Protein AF-A0A950W695-F1 (afdb_monomer_lite)

Sequence (345 aa):
MCGEGGLSTADAIPPERKGLLRRYLDRRNRYILERRLPTFTERPIDWSTNLIHTLIYRLAFAHVGKLAVIATYFILTQTLTGQQTTIGRWHVALPDVKGTWDHLVSRGTSHGGFLHLLSQHAWNPLRHLIRGVYEGIFGILLFRQIGYNALKARARRADAPSALDRFITRWMPFVANEHQGHPITPLQYIALPFVITVAAMPGVALGYAIVHVLHHYAHATWLAAMLGAHPSLAAKFYADNYDAVLVGIFAGLTRFVSYVTNPVLDSNTVYFARRRVAKGKKGAWWHPPAYRLFLDDMARYADAQERAQAALAARSSVATAFLIGSWILIFGLAAYGYYVIRYIA

Structure (mmCIF, N/CA/C/O backbone):
data_AF-A0A950W695-F1
#
_entry.id   AF-A0A950W695-F1
#
loop_
_atom_site.group_PDB
_atom_site.id
_atom_site.type_symbol
_atom_site.label_atom_id
_atom_site.label_alt_id
_atom_site.label_comp_id
_atom_site.label_asym_id
_atom_site.label_entity_id
_atom_site.label_seq_id
_atom_site.pdbx_PDB_ins_code
_atom_site.Cartn_x
_atom_site.Cartn_y
_atom_site.Cartn_z
_atom_site.occupancy
_atom_site.B_iso_or_equiv
_atom_site.auth_seq_id
_atom_site.auth_comp_id
_atom_site.auth_asym_id
_atom_site.auth_atom_id
_atom_site.pdbx_PDB_model_num
ATOM 1 N N . MET A 1 1 ? 39.872 4.942 33.582 1.00 32.69 1 MET A N 1
ATOM 2 C CA . MET A 1 1 ? 39.037 5.960 34.252 1.00 32.69 1 MET A CA 1
ATOM 3 C C . MET A 1 1 ? 37.642 5.884 33.650 1.00 32.69 1 MET A C 1
ATOM 5 O O . MET A 1 1 ? 37.551 6.055 32.446 1.00 32.69 1 MET A O 1
ATOM 9 N N . CYS A 1 2 ? 36.650 5.544 34.489 1.00 32.12 2 CYS A N 1
ATOM 10 C CA . CYS A 1 2 ? 35.182 5.613 34.318 1.00 32.12 2 CYS A CA 1
ATOM 11 C C . CYS A 1 2 ? 34.604 5.090 32.982 1.00 32.12 2 CYS A C 1
ATOM 13 O O . CYS A 1 2 ? 34.806 5.698 31.946 1.00 32.12 2 CYS A O 1
ATOM 15 N N . GLY A 1 3 ? 33.836 4.009 32.884 1.00 26.42 3 GLY A N 1
ATOM 16 C CA . GLY A 1 3 ? 32.960 3.356 33.851 1.00 26.42 3 GLY A CA 1
ATOM 17 C C . GLY A 1 3 ? 31.646 3.021 33.131 1.00 26.42 3 GLY A C 1
ATOM 18 O O . GLY A 1 3 ? 31.072 3.903 32.508 1.00 26.42 3 GLY A O 1
ATOM 19 N N . GLU A 1 4 ? 31.232 1.754 33.235 1.00 31.70 4 GLU A N 1
ATOM 20 C CA . GLU A 1 4 ? 29.837 1.274 33.258 1.00 31.70 4 GLU A CA 1
ATOM 21 C C . GLU A 1 4 ? 28.980 1.512 31.997 1.00 31.70 4 GLU A C 1
ATOM 23 O O . GLU A 1 4 ? 28.691 2.615 31.563 1.00 31.70 4 GLU A O 1
ATOM 28 N N . GLY A 1 5 ? 28.526 0.469 31.313 1.00 32.50 5 GLY A N 1
ATOM 29 C CA . GLY A 1 5 ? 27.574 -0.478 31.876 1.00 32.50 5 GLY A CA 1
ATOM 30 C C . GLY A 1 5 ? 26.324 -0.390 31.012 1.00 32.50 5 GLY A C 1
ATOM 31 O O . GLY A 1 5 ? 25.438 0.425 31.255 1.00 32.50 5 GLY A O 1
ATOM 32 N N . GLY A 1 6 ? 26.284 -1.202 29.955 1.00 32.59 6 GLY A N 1
ATOM 33 C CA . GLY A 1 6 ? 25.100 -1.408 29.127 1.00 32.59 6 GLY A CA 1
ATOM 34 C C . GLY A 1 6 ? 24.011 -2.100 29.939 1.00 32.59 6 GLY A C 1
ATOM 35 O O . GLY A 1 6 ? 23.748 -3.284 29.752 1.00 32.59 6 GLY A O 1
ATOM 36 N N . LEU A 1 7 ? 23.404 -1.366 30.870 1.00 34.72 7 LEU A N 1
ATOM 37 C CA . LEU A 1 7 ? 22.198 -1.768 31.565 1.00 34.72 7 LEU A CA 1
ATOM 38 C C . LEU A 1 7 ? 21.095 -1.880 30.520 1.00 34.72 7 LEU A C 1
ATOM 40 O O . LEU A 1 7 ? 20.639 -0.894 29.934 1.00 34.72 7 LEU A O 1
ATOM 44 N N . SER A 1 8 ? 20.693 -3.128 30.289 1.00 39.47 8 SER A N 1
ATOM 45 C CA . SER A 1 8 ? 19.377 -3.501 29.795 1.00 39.47 8 SER A CA 1
ATOM 46 C C . SER A 1 8 ? 18.350 -2.477 30.278 1.00 39.47 8 SER A C 1
ATOM 48 O O . SER A 1 8 ? 18.123 -2.305 31.475 1.00 39.47 8 SER A O 1
ATOM 50 N N . THR A 1 9 ? 17.711 -1.779 29.345 1.00 48.69 9 THR A N 1
ATOM 51 C CA . THR A 1 9 ? 16.680 -0.767 29.631 1.00 48.69 9 THR A CA 1
ATOM 52 C C . THR A 1 9 ? 15.469 -1.327 30.400 1.00 48.69 9 THR A C 1
ATOM 54 O O . THR A 1 9 ? 14.593 -0.564 30.803 1.00 48.69 9 THR A O 1
ATOM 57 N N . ALA A 1 10 ? 15.425 -2.640 30.655 1.00 46.44 10 ALA A N 1
ATOM 58 C CA . ALA A 1 10 ? 14.457 -3.294 31.529 1.00 46.44 10 ALA A CA 1
ATOM 59 C C . ALA A 1 10 ? 14.777 -3.169 33.037 1.00 46.44 10 ALA A C 1
ATOM 61 O O . ALA A 1 10 ? 13.855 -3.245 33.856 1.00 46.44 10 ALA A O 1
ATOM 62 N N . ASP A 1 11 ? 16.038 -2.935 33.421 1.00 46.62 11 ASP A N 1
ATOM 63 C CA . ASP A 1 11 ? 16.454 -2.876 34.832 1.00 46.62 11 ASP A CA 1
ATOM 64 C C . ASP A 1 11 ? 16.372 -1.474 35.445 1.00 46.62 11 ASP A C 1
ATOM 66 O O . ASP A 1 11 ? 16.248 -1.345 36.659 1.00 46.62 11 ASP A O 1
ATOM 70 N N . ALA A 1 12 ? 16.288 -0.432 34.615 1.00 56.22 12 ALA A N 1
ATOM 71 C CA . ALA A 1 12 ? 16.115 0.959 35.046 1.00 56.22 12 ALA A CA 1
ATOM 72 C C . ALA A 1 12 ? 14.657 1.343 35.388 1.00 56.22 12 ALA A C 1
ATOM 74 O O . ALA A 1 12 ? 14.354 2.514 35.616 1.00 56.22 12 ALA A O 1
ATOM 75 N N . ILE A 1 13 ? 13.724 0.385 35.386 1.00 57.19 13 ILE A N 1
ATOM 76 C CA . ILE A 1 13 ? 12.314 0.645 35.692 1.00 57.19 13 ILE A CA 1
ATOM 77 C C . ILE A 1 13 ? 12.105 0.476 37.205 1.00 57.19 13 ILE A C 1
ATOM 79 O O . ILE A 1 13 ? 12.271 -0.644 37.697 1.00 57.19 13 ILE A O 1
ATOM 83 N N . PRO A 1 14 ? 11.692 1.529 37.942 1.00 71.12 14 PRO A N 1
ATOM 84 C CA . PRO A 1 14 ? 11.364 1.427 39.361 1.00 71.12 14 PRO A CA 1
ATOM 85 C C . PRO A 1 14 ? 10.408 0.250 39.626 1.00 71.12 14 PRO A C 1
ATOM 87 O O . PRO A 1 14 ? 9.498 0.018 38.821 1.00 71.12 14 PRO A O 1
ATOM 90 N N . PRO A 1 15 ? 10.570 -0.510 40.721 1.00 68.31 15 PRO A N 1
ATOM 91 C CA . PRO A 1 15 ? 9.786 -1.724 40.988 1.00 68.31 15 PRO A CA 1
ATOM 92 C C . PRO A 1 15 ? 8.264 -1.476 40.983 1.00 68.31 15 PRO A C 1
ATOM 94 O O . PRO A 1 15 ? 7.493 -2.277 40.452 1.00 68.31 15 PRO A O 1
ATOM 97 N N . GLU A 1 16 ? 7.837 -0.304 41.446 1.00 68.56 16 GLU A N 1
ATOM 98 C CA . GLU A 1 16 ? 6.465 0.218 41.363 1.00 68.56 16 GLU A CA 1
ATOM 99 C C . GLU A 1 16 ? 5.931 0.357 39.920 1.00 68.56 16 GLU A C 1
ATOM 101 O O . GLU A 1 16 ? 4.767 0.054 39.637 1.00 68.56 16 GLU A O 1
ATOM 106 N N . ARG A 1 17 ? 6.791 0.720 38.959 1.00 67.38 17 ARG A N 1
ATOM 107 C CA . ARG A 1 17 ? 6.450 0.804 37.531 1.00 67.38 17 ARG A CA 1
ATOM 108 C C . ARG A 1 17 ? 6.502 -0.551 36.831 1.00 67.38 17 ARG A C 1
ATOM 110 O O . ARG A 1 17 ? 5.750 -0.743 35.876 1.00 67.38 17 ARG A O 1
ATOM 117 N N . LYS A 1 18 ? 7.295 -1.518 37.311 1.00 71.12 18 LYS A N 1
ATOM 118 C CA . LYS A 1 18 ? 7.305 -2.896 36.773 1.00 71.12 18 LYS A CA 1
ATOM 119 C C . LYS A 1 18 ? 5.936 -3.568 36.942 1.00 71.12 18 LYS A C 1
ATOM 121 O O . LYS A 1 18 ? 5.434 -4.192 36.006 1.00 71.12 18 LYS A O 1
ATOM 126 N N . GLY A 1 19 ? 5.279 -3.373 38.089 1.00 73.69 19 GLY A N 1
ATOM 127 C CA . GLY A 1 19 ? 3.926 -3.890 38.343 1.00 73.69 19 GLY A CA 1
ATOM 128 C C . GLY A 1 19 ? 2.840 -3.251 37.465 1.00 73.69 19 GLY A C 1
ATOM 129 O O . GLY A 1 19 ? 1.900 -3.929 37.039 1.00 73.69 19 GLY A O 1
ATOM 130 N N . LEU A 1 20 ? 2.967 -1.957 37.158 1.00 73.75 20 LEU A N 1
ATOM 131 C CA . LEU A 1 20 ? 2.081 -1.256 36.222 1.00 73.75 20 LEU A CA 1
ATOM 132 C C . LEU A 1 20 ? 2.321 -1.701 34.777 1.00 73.75 20 LEU A C 1
ATOM 134 O O . LEU A 1 20 ? 1.359 -1.995 34.069 1.00 73.75 20 LEU A O 1
ATOM 138 N N . LEU A 1 21 ? 3.585 -1.826 34.367 1.00 72.69 21 LEU A N 1
ATOM 139 C CA . LEU A 1 21 ? 3.974 -2.304 33.042 1.00 72.69 21 LEU A CA 1
ATOM 140 C C . LEU A 1 21 ? 3.472 -3.729 32.790 1.00 72.69 21 LEU A C 1
ATOM 142 O O . LEU A 1 21 ? 2.916 -3.999 31.731 1.00 72.69 21 LEU A O 1
ATOM 146 N N . ARG A 1 22 ? 3.580 -4.631 33.772 1.00 75.06 22 ARG A N 1
ATOM 147 C CA . ARG A 1 22 ? 3.068 -6.004 33.656 1.00 75.06 22 ARG A CA 1
ATOM 148 C C . ARG A 1 22 ? 1.546 -6.037 33.508 1.00 75.06 22 ARG A C 1
ATOM 150 O O . ARG A 1 22 ? 1.040 -6.636 32.566 1.00 75.06 22 ARG A O 1
ATOM 157 N N . ARG A 1 23 ? 0.811 -5.306 34.358 1.00 76.75 23 ARG A N 1
ATOM 158 C CA . ARG A 1 23 ? -0.659 -5.175 34.250 1.00 76.75 23 ARG A CA 1
ATOM 159 C C . ARG A 1 23 ? -1.102 -4.542 32.933 1.00 76.75 23 ARG A C 1
ATOM 161 O O . ARG A 1 23 ? -2.190 -4.829 32.433 1.00 76.75 23 ARG A O 1
ATOM 168 N N . TYR A 1 24 ? -0.289 -3.644 32.399 1.00 73.06 24 TYR A N 1
ATOM 169 C CA . TYR A 1 24 ? -0.510 -3.019 31.110 1.00 73.06 24 TYR A CA 1
ATOM 170 C C . TYR A 1 24 ? -0.293 -4.004 29.953 1.00 73.06 24 TYR A C 1
ATOM 172 O O . TYR A 1 24 ? -1.195 -4.183 29.135 1.00 73.06 24 TYR A O 1
ATOM 180 N N . LEU A 1 25 ? 0.841 -4.709 29.931 1.00 72.12 25 LEU A N 1
ATOM 181 C CA . LEU A 1 25 ? 1.152 -5.736 28.934 1.00 72.12 25 LEU A CA 1
ATOM 182 C C . LEU A 1 25 ? 0.132 -6.880 28.959 1.00 72.12 25 LEU A C 1
ATOM 184 O O . LEU A 1 25 ? -0.308 -7.315 27.900 1.00 72.12 25 LEU A O 1
ATOM 188 N N . ASP A 1 26 ? -0.329 -7.302 30.137 1.00 73.62 26 ASP A N 1
ATOM 189 C CA . ASP A 1 26 ? -1.372 -8.325 30.272 1.00 73.62 26 ASP A CA 1
ATOM 190 C C . ASP A 1 26 ? -2.729 -7.853 29.743 1.00 73.62 26 ASP A C 1
ATOM 192 O O . ASP A 1 26 ? -3.470 -8.639 29.151 1.00 73.62 26 ASP A O 1
ATOM 196 N N . ARG A 1 27 ? -3.086 -6.576 29.938 1.00 67.81 27 ARG A N 1
ATOM 197 C CA . ARG A 1 27 ? -4.299 -5.994 29.338 1.00 67.81 27 ARG A CA 1
ATOM 198 C C . ARG A 1 27 ? -4.173 -5.883 27.823 1.00 67.81 27 ARG A C 1
ATOM 200 O O . ARG A 1 27 ? -5.114 -6.226 27.115 1.00 67.81 27 ARG A O 1
ATOM 207 N N . ARG A 1 28 ? -3.010 -5.465 27.321 1.00 65.94 28 ARG A N 1
ATOM 208 C CA . ARG A 1 28 ? -2.715 -5.381 25.886 1.00 65.94 28 ARG A CA 1
ATOM 209 C C . ARG A 1 28 ? -2.776 -6.755 25.225 1.00 65.94 28 ARG A C 1
ATOM 211 O O . ARG A 1 28 ? -3.433 -6.917 24.202 1.00 65.94 28 ARG A O 1
ATOM 218 N N . ASN A 1 29 ? -2.110 -7.746 25.809 1.00 68.69 29 ASN A N 1
ATOM 219 C CA . ASN A 1 29 ? -2.061 -9.103 25.281 1.00 68.69 29 ASN A CA 1
ATOM 220 C C . ASN A 1 29 ? -3.446 -9.747 25.308 1.00 68.69 29 ASN A C 1
ATOM 222 O O . ASN A 1 29 ? -3.837 -10.315 24.294 1.00 68.69 29 ASN A O 1
ATOM 226 N N . ARG A 1 30 ? -4.226 -9.573 26.385 1.00 68.12 30 ARG A N 1
ATOM 227 C CA . ARG A 1 30 ? -5.635 -9.999 26.413 1.00 68.12 30 ARG A CA 1
ATOM 228 C C . ARG A 1 30 ? -6.468 -9.312 25.341 1.00 68.12 30 ARG A C 1
ATOM 230 O O . ARG A 1 30 ? -7.107 -10.002 24.565 1.00 68.12 30 ARG A O 1
ATOM 237 N N . TYR A 1 31 ? -6.371 -7.992 25.200 1.00 65.50 31 TYR A N 1
ATOM 238 C CA . TYR A 1 31 ? -7.084 -7.254 24.154 1.00 65.50 31 TYR A CA 1
ATOM 239 C C . TYR A 1 31 ? -6.765 -7.771 22.741 1.00 65.50 31 TYR A C 1
ATOM 241 O O . TYR A 1 31 ? -7.669 -7.939 21.928 1.00 65.50 31 TYR A O 1
ATOM 249 N N . ILE A 1 32 ? -5.489 -8.040 22.435 1.00 66.50 32 ILE A N 1
ATOM 250 C CA . ILE A 1 32 ? -5.080 -8.587 21.131 1.00 66.50 32 ILE A CA 1
ATOM 251 C C . ILE A 1 32 ? -5.568 -10.031 20.967 1.00 66.50 32 ILE A C 1
ATOM 253 O O . ILE A 1 32 ? -6.054 -10.380 19.895 1.00 66.50 32 ILE A O 1
ATOM 257 N N . LEU A 1 33 ? -5.427 -10.869 21.998 1.00 61.09 33 LEU A N 1
ATOM 258 C CA . LEU A 1 33 ? -5.820 -12.281 21.972 1.00 61.09 33 LEU A CA 1
ATOM 259 C C . LEU A 1 33 ? -7.339 -12.455 21.866 1.00 61.09 33 LEU A C 1
ATOM 261 O O . LEU A 1 33 ? -7.800 -13.302 21.115 1.00 61.09 33 LEU A O 1
ATOM 265 N N . GLU A 1 34 ? -8.123 -11.619 22.537 1.00 66.81 34 GLU A N 1
ATOM 266 C CA . GLU A 1 34 ? -9.589 -11.611 22.451 1.00 66.81 34 GLU A CA 1
ATOM 267 C C . GLU A 1 34 ? -10.097 -11.090 21.098 1.00 66.81 34 GLU A C 1
ATOM 269 O O . GLU A 1 34 ? -11.260 -11.285 20.746 1.00 66.81 34 GLU A O 1
ATOM 274 N N . ARG A 1 35 ? -9.254 -10.376 20.342 1.00 71.81 35 ARG A N 1
ATOM 275 C CA . ARG A 1 35 ? -9.637 -9.669 19.108 1.00 71.81 35 ARG A CA 1
ATOM 276 C C . ARG A 1 35 ? -8.791 -10.101 17.905 1.00 71.81 35 ARG A C 1
ATOM 278 O O . ARG A 1 35 ? -8.670 -9.352 16.932 1.00 71.81 35 ARG A O 1
ATOM 285 N N . ARG A 1 36 ? -8.204 -11.306 17.953 1.00 79.38 36 ARG A N 1
ATOM 286 C CA . ARG A 1 36 ? -7.445 -11.899 16.839 1.00 79.38 36 ARG A CA 1
ATOM 287 C C . ARG A 1 36 ? -8.309 -12.813 15.976 1.00 79.38 36 ARG A C 1
ATOM 289 O O . ARG A 1 36 ? -9.308 -13.363 16.421 1.00 79.38 36 ARG A O 1
ATOM 296 N N . LEU A 1 37 ? -7.874 -12.987 14.730 1.00 80.69 37 LEU A N 1
ATOM 297 C CA . LEU A 1 37 ? -8.369 -14.071 13.884 1.00 80.69 37 LEU A CA 1
ATOM 298 C C . LEU A 1 37 ? -7.970 -15.421 14.503 1.00 80.69 37 LEU A C 1
ATOM 300 O O . LEU A 1 37 ? -6.879 -15.492 15.080 1.00 80.69 37 LEU A O 1
ATOM 304 N N . PRO A 1 38 ? -8.807 -16.466 14.359 1.00 82.31 38 PRO A N 1
ATOM 305 C CA . PRO A 1 38 ? -8.485 -17.796 14.867 1.00 82.31 38 PRO A CA 1
ATOM 306 C C . PRO A 1 38 ? -7.154 -18.272 14.290 1.00 82.31 38 PRO A C 1
ATOM 308 O O . PRO A 1 38 ? -6.848 -17.992 13.128 1.00 82.31 38 PRO A O 1
ATOM 311 N N . THR A 1 39 ? -6.353 -18.970 15.091 1.00 86.00 39 THR A N 1
ATOM 312 C CA . THR A 1 39 ? -5.118 -19.596 14.604 1.00 86.00 39 THR A CA 1
ATOM 313 C C . THR A 1 39 ? -5.410 -20.950 13.960 1.00 86.00 39 THR A C 1
ATOM 315 O O . THR A 1 39 ? -6.447 -21.563 14.214 1.00 86.00 39 THR A O 1
ATOM 318 N N . PHE A 1 40 ? -4.469 -21.448 13.151 1.00 85.75 40 PHE A N 1
ATOM 319 C CA . PHE A 1 40 ? -4.572 -22.777 12.537 1.00 85.75 40 PHE A CA 1
ATOM 320 C C . PHE A 1 40 ? -4.809 -23.885 13.577 1.00 85.75 40 PHE A C 1
ATOM 322 O O . PHE A 1 40 ? -5.609 -24.783 13.350 1.00 85.75 40 PHE A O 1
ATOM 329 N N . THR A 1 41 ? -4.162 -23.777 14.740 1.00 90.00 41 THR A N 1
ATOM 330 C CA . THR A 1 41 ? -4.287 -24.734 15.849 1.00 90.00 41 THR A CA 1
ATOM 331 C C . THR A 1 41 ? -5.636 -24.678 16.566 1.00 90.00 41 THR A C 1
ATOM 333 O O . THR A 1 41 ? -6.056 -25.680 17.127 1.00 90.00 41 THR A O 1
ATOM 336 N N . GLU A 1 42 ? -6.307 -23.523 16.583 1.00 89.12 42 GLU A N 1
ATOM 337 C CA . GLU A 1 42 ? -7.594 -23.344 17.268 1.00 89.12 42 GLU A CA 1
ATOM 338 C C . GLU A 1 42 ? -8.765 -23.757 16.377 1.00 89.12 42 GLU A C 1
ATOM 340 O O . GLU A 1 42 ? -9.672 -24.457 16.820 1.00 89.12 42 GLU A O 1
ATOM 345 N N . ARG A 1 43 ? -8.772 -23.276 15.126 1.00 88.62 43 ARG A N 1
ATOM 346 C CA . ARG A 1 43 ? -9.835 -23.525 14.144 1.00 88.62 43 ARG A CA 1
ATOM 347 C C . ARG A 1 43 ? -9.234 -23.579 12.735 1.00 88.62 43 ARG A C 1
ATOM 349 O O . ARG A 1 43 ? -9.203 -22.553 12.048 1.00 88.62 43 ARG A O 1
ATOM 356 N N . PRO A 1 44 ? -8.760 -24.749 12.273 1.00 89.62 44 PRO A N 1
ATOM 357 C CA . PRO A 1 44 ? -8.000 -24.855 11.027 1.00 89.62 44 PRO A CA 1
ATOM 358 C C . PRO A 1 44 ? -8.820 -24.457 9.796 1.00 89.62 44 PRO A C 1
ATOM 360 O O . PRO A 1 44 ? -8.306 -23.774 8.913 1.00 89.62 44 PRO A O 1
ATOM 363 N N . ILE A 1 45 ? -10.107 -24.816 9.754 1.00 91.06 45 ILE A N 1
ATOM 364 C CA . ILE A 1 45 ? -11.005 -24.494 8.631 1.00 91.06 45 ILE A CA 1
ATOM 365 C C . ILE A 1 45 ? -11.256 -22.981 8.549 1.00 91.06 45 ILE A C 1
ATOM 367 O O . ILE A 1 45 ? -11.093 -22.381 7.483 1.00 91.06 45 ILE A O 1
ATOM 371 N N . ASP A 1 46 ? -11.587 -22.345 9.677 1.00 86.25 46 ASP A N 1
ATOM 372 C CA . ASP A 1 46 ? -11.809 -20.895 9.741 1.00 86.25 46 ASP A CA 1
ATOM 373 C C . ASP A 1 46 ? -10.529 -20.121 9.409 1.00 86.25 46 ASP A C 1
ATOM 375 O O . ASP A 1 46 ? -10.570 -19.110 8.702 1.00 86.25 46 ASP A O 1
ATOM 379 N N . TRP A 1 47 ? -9.378 -20.585 9.906 1.00 90.12 47 TRP A N 1
ATOM 380 C CA . TRP A 1 47 ? -8.081 -19.990 9.600 1.00 90.12 47 TRP A CA 1
ATOM 381 C C . TRP A 1 47 ? -7.774 -20.067 8.104 1.00 90.12 47 TRP A C 1
ATOM 383 O O . TRP A 1 47 ? -7.487 -19.034 7.497 1.00 90.12 47 TRP A O 1
ATOM 393 N N . SER A 1 48 ? -7.907 -21.249 7.494 1.00 89.19 48 SER A N 1
ATOM 394 C CA . SER A 1 48 ? -7.655 -21.458 6.063 1.00 89.19 48 SER A CA 1
ATOM 395 C C . SER A 1 48 ? -8.589 -20.613 5.203 1.00 89.19 48 SER A C 1
ATOM 397 O O . SER A 1 48 ? -8.136 -19.925 4.291 1.00 89.19 48 SER A O 1
ATOM 399 N N . THR A 1 49 ? -9.880 -20.571 5.537 1.00 87.75 49 THR A N 1
ATOM 400 C CA . THR A 1 49 ? -10.873 -19.759 4.816 1.00 87.75 49 THR A CA 1
ATOM 401 C C . THR A 1 49 ? -10.542 -18.270 4.906 1.00 87.75 49 THR A C 1
ATOM 403 O O . THR A 1 49 ? -10.537 -17.560 3.899 1.00 87.75 49 THR A O 1
ATOM 406 N N . ASN A 1 50 ? -10.198 -17.778 6.101 1.00 86.94 50 ASN A N 1
ATOM 407 C CA . ASN A 1 50 ? -9.798 -16.384 6.291 1.00 86.94 50 ASN A CA 1
ATOM 408 C C . ASN A 1 50 ? -8.488 -16.055 5.568 1.00 86.94 50 ASN A C 1
ATOM 410 O O . ASN A 1 50 ? -8.362 -14.954 5.023 1.00 86.94 50 ASN A O 1
ATOM 414 N N . LEU A 1 51 ? -7.526 -16.980 5.545 1.00 87.62 51 LEU A N 1
ATOM 415 C CA . LEU A 1 51 ? -6.273 -16.830 4.813 1.00 87.62 51 LEU A CA 1
ATOM 416 C C . LEU A 1 51 ? -6.536 -16.733 3.309 1.00 87.62 51 LEU A C 1
ATOM 418 O O . LEU A 1 51 ? -6.093 -15.768 2.692 1.00 87.62 51 LEU A O 1
ATOM 422 N N . ILE A 1 52 ? -7.300 -17.670 2.744 1.00 89.31 52 ILE A N 1
ATOM 423 C CA . ILE A 1 52 ? -7.646 -17.708 1.318 1.00 89.31 52 ILE A CA 1
ATOM 424 C C . ILE A 1 52 ? -8.393 -16.437 0.916 1.00 89.31 52 ILE A C 1
ATOM 426 O O . ILE A 1 52 ? -7.954 -15.744 0.002 1.00 89.31 52 ILE A O 1
ATOM 430 N N . HIS A 1 53 ? -9.455 -16.060 1.637 1.00 86.25 53 HIS A N 1
ATOM 431 C CA . HIS A 1 53 ? -10.177 -14.812 1.371 1.00 86.25 53 HIS A CA 1
ATOM 432 C C . HIS A 1 53 ? -9.246 -13.601 1.414 1.00 86.25 53 HIS A C 1
ATOM 434 O O . HIS A 1 53 ? -9.269 -12.758 0.519 1.00 86.25 53 HIS A O 1
ATOM 440 N N . THR A 1 54 ? -8.387 -13.522 2.431 1.00 87.19 54 THR A N 1
ATOM 441 C CA . THR A 1 54 ? -7.423 -12.428 2.551 1.00 87.19 54 THR A CA 1
ATOM 442 C C . THR A 1 54 ? -6.469 -12.403 1.358 1.00 87.19 54 THR A C 1
ATOM 444 O O . THR A 1 54 ? -6.253 -11.338 0.788 1.00 87.19 54 THR A O 1
ATOM 447 N N . LEU A 1 55 ? -5.913 -13.544 0.953 1.00 90.00 55 LEU A N 1
ATOM 448 C CA . LEU A 1 55 ? -4.996 -13.630 -0.182 1.00 90.00 55 LEU A CA 1
ATOM 449 C C . LEU A 1 55 ? -5.677 -13.241 -1.493 1.00 90.00 55 LEU A C 1
ATOM 451 O O . LEU A 1 55 ? -5.110 -12.438 -2.226 1.00 90.00 55 LEU A O 1
ATOM 455 N N . ILE A 1 56 ? -6.899 -13.715 -1.748 1.00 90.19 56 ILE A N 1
ATOM 456 C CA . ILE A 1 56 ? -7.672 -13.361 -2.946 1.00 90.19 56 ILE A CA 1
ATOM 457 C C . ILE A 1 56 ? -7.852 -11.843 -3.032 1.00 90.19 56 ILE A C 1
ATOM 459 O O . ILE A 1 56 ? -7.480 -11.240 -4.040 1.00 90.19 56 ILE A O 1
ATOM 463 N N . TYR A 1 57 ? -8.343 -11.196 -1.966 1.00 88.12 57 TYR A N 1
ATOM 464 C CA . TYR A 1 57 ? -8.523 -9.742 -1.979 1.00 88.12 57 TYR A CA 1
ATOM 465 C C . TYR A 1 57 ? -7.200 -9.004 -2.158 1.00 88.12 57 TYR A C 1
ATOM 467 O O . TYR A 1 57 ? -7.108 -8.063 -2.944 1.00 88.12 57 TYR A O 1
ATOM 475 N N . ARG A 1 58 ? -6.154 -9.421 -1.443 1.00 91.44 58 ARG A N 1
ATOM 476 C CA . ARG A 1 58 ? -4.860 -8.745 -1.517 1.00 91.44 58 ARG A CA 1
ATOM 477 C C . ARG A 1 58 ? -4.218 -8.883 -2.898 1.00 91.44 58 ARG A C 1
ATOM 479 O O . ARG A 1 58 ? -3.676 -7.902 -3.395 1.00 91.44 58 ARG A O 1
ATOM 486 N N . LEU A 1 59 ? -4.306 -10.053 -3.529 1.00 91.50 59 LEU A N 1
ATOM 487 C CA . LEU A 1 59 ? -3.799 -10.288 -4.883 1.00 91.50 59 LEU A CA 1
ATOM 488 C C . LEU A 1 59 ? -4.596 -9.507 -5.929 1.00 91.50 59 LEU A C 1
ATOM 490 O O . LEU A 1 59 ? -3.991 -8.913 -6.822 1.00 91.50 59 LEU A O 1
ATOM 494 N N . ALA A 1 60 ? -5.923 -9.445 -5.800 1.00 91.00 60 ALA A N 1
ATOM 495 C CA . ALA A 1 60 ? -6.763 -8.639 -6.682 1.00 91.00 60 ALA A CA 1
ATOM 496 C C . ALA A 1 60 ? -6.382 -7.150 -6.610 1.00 91.00 60 ALA A C 1
ATOM 498 O O . ALA A 1 60 ? -6.177 -6.507 -7.635 1.00 91.00 60 ALA A O 1
ATOM 499 N N . PHE A 1 61 ? -6.195 -6.606 -5.405 1.00 90.94 61 PHE A N 1
ATOM 500 C CA . PHE A 1 61 ? -5.775 -5.211 -5.238 1.00 90.94 61 PHE A CA 1
ATOM 501 C C . PHE A 1 61 ? -4.316 -4.965 -5.634 1.00 90.94 61 PHE A C 1
ATOM 503 O O . PHE A 1 61 ? -4.004 -3.887 -6.135 1.00 90.94 61 PHE A O 1
ATOM 510 N N . ALA A 1 62 ? -3.429 -5.953 -5.491 1.00 90.25 62 ALA A N 1
ATOM 511 C CA . ALA A 1 62 ? -2.084 -5.870 -6.054 1.00 90.25 62 ALA A CA 1
ATOM 512 C C . ALA A 1 62 ? -2.130 -5.723 -7.584 1.00 90.25 62 ALA A C 1
ATOM 514 O O . ALA A 1 62 ? -1.408 -4.898 -8.142 1.00 90.25 62 ALA A O 1
ATOM 515 N N . HIS A 1 63 ? -3.032 -6.452 -8.253 1.00 90.00 63 HIS A N 1
ATOM 516 C CA . HIS A 1 63 ? -3.256 -6.316 -9.694 1.00 90.00 63 HIS A CA 1
ATOM 517 C C . HIS A 1 63 ? -3.825 -4.946 -10.063 1.00 90.00 63 HIS A C 1
ATOM 519 O O . HIS A 1 63 ? -3.332 -4.333 -11.005 1.00 90.00 63 HIS A O 1
ATOM 525 N N . VAL A 1 64 ? -4.796 -4.424 -9.304 1.00 92.19 64 VAL A N 1
ATOM 526 C CA . VAL A 1 64 ? -5.287 -3.042 -9.479 1.00 92.19 64 VAL A CA 1
ATOM 527 C C . VAL A 1 64 ? -4.123 -2.049 -9.406 1.00 92.19 64 VAL A C 1
ATOM 529 O O . VAL A 1 64 ? -4.015 -1.166 -10.252 1.00 92.19 64 VAL A O 1
ATOM 532 N N . GLY A 1 65 ? -3.213 -2.229 -8.446 1.00 88.88 65 GLY A N 1
ATOM 533 C CA . GLY A 1 65 ? -2.041 -1.369 -8.283 1.00 88.88 65 GLY A CA 1
ATOM 534 C C . GLY A 1 65 ? -1.089 -1.440 -9.469 1.00 88.88 65 GLY A C 1
ATOM 535 O O . GLY A 1 65 ? -0.717 -0.405 -10.017 1.00 88.88 65 GLY A O 1
ATOM 536 N N . LYS A 1 66 ? -0.759 -2.654 -9.916 1.00 89.19 66 LYS A N 1
ATOM 537 C CA . LYS A 1 66 ? 0.044 -2.876 -11.122 1.00 89.19 66 LYS A CA 1
ATOM 538 C C . LYS A 1 66 ? -0.570 -2.177 -12.339 1.00 89.19 66 LYS A C 1
ATOM 540 O O . LYS A 1 66 ? 0.117 -1.423 -13.020 1.00 89.19 66 LYS A O 1
ATOM 545 N N . LEU A 1 67 ? -1.863 -2.383 -12.594 1.00 89.31 67 LEU A N 1
ATOM 546 C CA . LEU A 1 67 ? -2.560 -1.773 -13.730 1.00 89.31 67 LEU A CA 1
ATOM 547 C C . LEU A 1 67 ? -2.571 -0.242 -13.641 1.00 89.31 67 LEU A C 1
ATOM 549 O O . LEU A 1 67 ? -2.341 0.428 -14.645 1.00 89.31 67 LEU A O 1
ATOM 553 N N . ALA A 1 68 ? -2.771 0.318 -12.446 1.00 89.31 68 ALA A N 1
ATOM 554 C CA . ALA A 1 68 ? -2.722 1.762 -12.241 1.00 89.31 68 ALA A CA 1
ATOM 555 C C . ALA A 1 68 ? -1.330 2.345 -12.545 1.00 89.31 68 ALA A C 1
ATOM 557 O O . ALA A 1 68 ? -1.233 3.422 -13.138 1.00 89.31 68 ALA A O 1
ATOM 558 N N . VAL A 1 69 ? -0.251 1.634 -12.201 1.00 88.81 69 VAL A N 1
ATOM 559 C CA . VAL A 1 69 ? 1.115 2.047 -12.563 1.00 88.81 69 VAL A CA 1
ATOM 560 C C . VAL A 1 69 ? 1.342 1.943 -14.066 1.00 88.81 69 VAL A C 1
ATOM 562 O O . VAL A 1 69 ? 1.918 2.862 -14.634 1.00 88.81 69 VAL A O 1
ATOM 565 N N . ILE A 1 70 ? 0.850 0.894 -14.728 1.00 86.19 70 ILE A N 1
ATOM 566 C CA . ILE A 1 70 ? 0.953 0.754 -16.190 1.00 86.19 70 ILE A CA 1
ATOM 567 C C . ILE A 1 70 ? 0.276 1.931 -16.897 1.00 86.19 70 ILE A C 1
ATOM 569 O O . ILE A 1 70 ? 0.873 2.536 -17.784 1.00 86.19 70 ILE A O 1
ATOM 573 N N . ALA A 1 71 ? -0.931 2.302 -16.465 1.00 87.88 71 ALA A N 1
ATOM 574 C CA . ALA A 1 71 ? -1.636 3.479 -16.962 1.00 87.88 71 ALA A CA 1
ATOM 575 C C . ALA A 1 71 ? -0.857 4.772 -16.726 1.00 87.88 71 ALA A C 1
ATOM 577 O O . ALA A 1 71 ? -0.672 5.563 -17.646 1.00 87.88 71 ALA A O 1
ATOM 578 N N . THR A 1 72 ? -0.388 4.976 -15.493 1.00 86.69 72 THR A N 1
ATOM 579 C CA . THR A 1 72 ? 0.376 6.170 -15.111 1.00 86.69 72 THR A CA 1
ATOM 580 C C . THR A 1 72 ? 1.644 6.279 -15.944 1.00 86.69 72 THR A C 1
ATOM 582 O O . THR A 1 72 ? 1.925 7.333 -16.499 1.00 86.69 72 THR A O 1
ATOM 585 N N . TYR A 1 73 ? 2.377 5.175 -16.084 1.00 84.94 73 TYR A N 1
ATOM 586 C CA . TYR A 1 73 ? 3.556 5.086 -16.929 1.00 84.94 73 TYR A CA 1
ATOM 587 C C . TYR A 1 73 ? 3.220 5.439 -18.373 1.00 84.94 73 TYR A C 1
ATOM 589 O O . TYR A 1 73 ? 3.899 6.279 -18.945 1.00 84.94 73 TYR A O 1
ATOM 597 N N . PHE A 1 74 ? 2.163 4.854 -18.940 1.00 81.94 74 PHE A N 1
ATOM 598 C CA . PHE A 1 74 ? 1.760 5.117 -20.317 1.00 81.94 74 PHE A CA 1
ATOM 599 C C . PHE A 1 74 ? 1.438 6.600 -20.542 1.00 81.94 74 PHE A C 1
ATOM 601 O O . PHE A 1 74 ? 2.027 7.216 -21.429 1.00 81.94 74 PHE A O 1
ATOM 608 N N . ILE A 1 75 ? 0.593 7.191 -19.687 1.00 81.62 75 ILE A N 1
ATOM 609 C CA . ILE A 1 75 ? 0.247 8.622 -19.725 1.00 81.62 75 ILE A CA 1
ATOM 610 C C . ILE A 1 75 ? 1.513 9.472 -19.630 1.00 81.62 75 ILE A C 1
ATOM 612 O O . ILE A 1 75 ? 1.729 10.346 -20.461 1.00 81.62 75 ILE A O 1
ATOM 616 N N . LEU A 1 76 ? 2.373 9.200 -18.645 1.00 79.31 76 LEU A N 1
ATOM 617 C CA . LEU A 1 76 ? 3.620 9.938 -18.475 1.00 79.31 76 LEU A CA 1
ATOM 618 C C . LEU A 1 76 ? 4.522 9.787 -19.696 1.00 79.31 76 LEU A C 1
ATOM 620 O O . LEU A 1 76 ? 5.083 10.777 -20.135 1.00 79.31 76 LEU A O 1
ATOM 624 N N . THR A 1 77 ? 4.649 8.597 -20.282 1.00 72.50 77 THR A N 1
ATOM 625 C CA . THR A 1 77 ? 5.482 8.408 -21.472 1.00 72.50 77 THR A CA 1
ATOM 626 C C . THR A 1 77 ? 4.933 9.126 -22.693 1.00 72.50 77 THR A C 1
ATOM 628 O O . THR A 1 77 ? 5.728 9.752 -23.380 1.00 72.50 77 THR A O 1
ATOM 631 N N . GLN A 1 78 ? 3.618 9.114 -22.932 1.00 71.69 78 GLN A N 1
ATOM 632 C CA . GLN A 1 78 ? 3.015 9.865 -24.038 1.00 71.69 78 GLN A CA 1
ATOM 633 C C . GLN A 1 78 ? 3.180 11.376 -23.853 1.00 71.69 78 GLN A C 1
ATOM 635 O O . GLN A 1 78 ? 3.514 12.079 -24.804 1.00 71.69 78 GLN A O 1
ATOM 640 N N . THR A 1 79 ? 3.030 11.862 -22.618 1.00 67.12 79 THR A N 1
ATOM 641 C CA . THR A 1 79 ? 3.306 13.259 -22.258 1.00 67.12 79 THR A CA 1
ATOM 642 C C . THR A 1 79 ? 4.796 13.589 -22.297 1.00 67.12 79 THR A C 1
ATOM 644 O O . THR A 1 79 ? 5.158 14.734 -22.491 1.00 67.12 79 THR A O 1
ATOM 647 N N . LEU A 1 80 ? 5.698 12.631 -22.091 1.00 66.62 80 LEU A N 1
ATOM 648 C CA . LEU A 1 80 ? 7.136 12.889 -22.153 1.00 66.62 80 LEU A CA 1
ATOM 649 C C . LEU A 1 80 ? 7.642 12.915 -23.594 1.00 66.62 80 LEU A C 1
ATOM 651 O O . LEU A 1 80 ? 8.553 13.678 -23.875 1.00 66.62 80 LEU A O 1
ATOM 655 N N . THR A 1 81 ? 7.082 12.103 -24.489 1.00 63.75 81 THR A N 1
ATOM 656 C CA . THR A 1 81 ? 7.526 11.996 -25.889 1.00 63.75 81 THR A CA 1
ATOM 657 C C . THR A 1 81 ? 6.737 12.873 -26.859 1.00 63.75 81 THR A C 1
ATOM 659 O O . THR A 1 81 ? 6.971 12.792 -28.062 1.00 63.75 81 THR A O 1
ATOM 662 N N . GLY A 1 82 ? 5.771 13.659 -26.367 1.00 59.00 82 GLY A N 1
ATOM 663 C CA . GLY A 1 82 ? 4.924 14.518 -27.198 1.00 59.00 82 GLY A CA 1
ATOM 664 C C . GLY A 1 82 ? 4.116 13.760 -28.255 1.00 59.00 82 GLY A C 1
ATOM 665 O O . GLY A 1 82 ? 3.743 14.332 -29.280 1.00 59.00 82 GLY A O 1
ATOM 666 N N . GLN A 1 83 ? 3.866 12.461 -28.053 1.00 61.59 83 GLN A N 1
ATOM 667 C CA . GLN A 1 83 ? 3.153 11.654 -29.039 1.00 61.59 83 GLN A CA 1
ATOM 668 C C . GLN A 1 83 ? 1.727 12.181 -29.231 1.00 61.59 83 GLN A C 1
ATOM 670 O O . GLN A 1 83 ? 0.974 12.362 -28.270 1.00 61.59 83 GLN A O 1
ATOM 675 N N . GLN A 1 84 ? 1.337 12.388 -30.493 1.00 58.41 84 GLN A N 1
ATOM 676 C CA . GLN A 1 84 ? -0.049 12.689 -30.830 1.00 58.41 84 GLN A CA 1
ATOM 677 C C . GLN A 1 84 ? -0.912 11.494 -30.443 1.00 58.41 84 GLN A C 1
ATOM 679 O O . GLN A 1 84 ? -0.776 10.401 -30.994 1.00 58.41 84 GLN A O 1
ATOM 684 N N . THR A 1 85 ? -1.799 11.706 -29.477 1.00 55.97 85 THR A N 1
ATOM 685 C CA . THR A 1 85 ? -2.734 10.668 -29.056 1.00 55.97 85 THR A CA 1
ATOM 686 C C . THR A 1 85 ? -4.087 10.986 -29.666 1.00 55.97 85 THR A C 1
ATOM 688 O O . THR A 1 85 ? -4.596 12.101 -29.530 1.00 55.97 85 THR A O 1
ATOM 691 N N . THR A 1 86 ? -4.662 10.013 -30.368 1.00 50.88 86 THR A N 1
ATOM 692 C CA . THR A 1 86 ? -5.986 10.166 -30.974 1.00 50.88 86 THR A CA 1
ATOM 693 C C . THR A 1 86 ? -7.014 9.592 -30.009 1.00 50.88 86 THR A C 1
ATOM 695 O O . THR A 1 86 ? -7.045 8.383 -29.782 1.00 50.88 86 THR A O 1
ATOM 698 N N . ILE A 1 87 ? -7.841 10.449 -29.410 1.00 52.97 87 ILE A N 1
ATOM 699 C CA . ILE A 1 87 ? -8.972 10.025 -28.573 1.00 52.97 87 ILE A CA 1
ATOM 700 C C . ILE A 1 87 ? -10.241 10.236 -29.405 1.00 52.97 87 ILE A C 1
ATOM 702 O O . ILE A 1 87 ? -10.774 11.343 -29.511 1.00 52.97 87 ILE A O 1
ATOM 706 N N . GLY A 1 88 ? -10.706 9.172 -30.066 1.00 59.59 88 GLY A N 1
ATOM 707 C CA . GLY A 1 88 ? -11.825 9.247 -31.010 1.00 59.59 88 GLY A CA 1
ATOM 708 C C . GLY A 1 88 ? -11.445 9.998 -32.292 1.00 59.59 88 GLY A C 1
ATOM 709 O O . GLY A 1 88 ? -10.617 9.515 -33.053 1.00 59.59 88 GLY A O 1
ATOM 710 N N . ARG A 1 89 ? -12.056 11.165 -32.544 1.00 48.06 89 ARG A N 1
ATOM 711 C CA . ARG A 1 89 ? -11.721 12.055 -33.681 1.00 48.06 89 ARG A CA 1
ATOM 712 C C . ARG A 1 89 ? -10.812 13.230 -33.301 1.00 48.06 89 ARG A C 1
ATOM 714 O O . ARG A 1 89 ? -10.480 14.041 -34.158 1.00 48.06 89 ARG A O 1
ATOM 721 N N . TRP A 1 90 ? -10.446 13.354 -32.028 1.00 47.62 90 TRP A N 1
ATOM 722 C CA . TRP A 1 90 ? -9.663 14.484 -31.536 1.00 47.62 90 TRP A CA 1
ATOM 723 C C . TRP A 1 90 ? -8.181 14.121 -31.496 1.00 47.62 90 TRP A C 1
ATOM 725 O O . TRP A 1 90 ? -7.790 13.163 -30.823 1.00 47.62 90 TRP A O 1
ATOM 735 N N . HIS A 1 91 ? -7.366 14.904 -32.202 1.00 56.84 91 HIS A N 1
ATOM 736 C CA . HIS A 1 91 ? -5.913 14.860 -32.089 1.00 56.84 91 HIS A CA 1
ATOM 737 C C . HIS A 1 91 ? -5.486 15.781 -30.950 1.00 56.84 91 HIS A C 1
ATOM 739 O O . HIS A 1 91 ? -5.607 17.001 -31.052 1.00 56.84 91 HIS A O 1
ATOM 745 N N . VAL A 1 92 ? -4.998 15.198 -29.858 1.00 61.22 92 VAL A N 1
ATOM 746 C CA . VAL A 1 92 ? -4.403 15.966 -28.763 1.00 61.22 92 VAL A CA 1
ATOM 747 C C . VAL A 1 92 ? -2.890 15.865 -28.907 1.00 61.22 92 VAL A C 1
ATOM 749 O O . VAL A 1 92 ? -2.311 14.787 -28.754 1.00 61.22 92 VAL A O 1
ATOM 752 N N . ALA A 1 93 ? -2.255 16.989 -29.240 1.00 59.72 93 ALA A N 1
ATOM 753 C CA . ALA A 1 93 ? -0.807 17.117 -29.178 1.00 59.72 93 ALA A CA 1
ATOM 754 C C . ALA A 1 93 ? -0.408 17.299 -27.711 1.00 59.72 93 ALA A C 1
ATOM 756 O O . ALA A 1 93 ? -0.772 18.293 -27.080 1.00 59.72 93 ALA A O 1
ATOM 757 N N . LEU A 1 94 ? 0.295 16.314 -27.158 1.00 65.25 94 LEU A N 1
ATOM 758 C CA . LEU A 1 94 ? 0.864 16.432 -25.823 1.00 65.25 94 LEU A CA 1
ATOM 759 C C . LEU A 1 94 ? 2.200 17.191 -25.897 1.00 65.25 94 LEU A C 1
ATOM 761 O O . LEU A 1 94 ? 2.871 17.136 -26.929 1.00 65.25 94 LEU A O 1
ATOM 765 N N . PRO A 1 95 ? 2.598 17.911 -24.835 1.00 64.81 95 PRO A N 1
ATOM 766 C CA . PRO A 1 95 ? 3.870 18.629 -24.823 1.00 64.81 95 PRO A CA 1
ATOM 767 C C . PRO A 1 95 ? 5.043 17.654 -24.990 1.00 64.81 95 PRO A C 1
ATOM 769 O O . PRO A 1 95 ? 5.064 16.633 -24.323 1.00 64.81 95 PRO A O 1
ATOM 772 N N . ASP A 1 96 ? 6.042 17.953 -25.823 1.00 69.75 96 ASP A N 1
ATOM 773 C CA . ASP A 1 96 ? 7.264 17.136 -25.912 1.00 69.75 96 ASP A CA 1
ATOM 774 C C . ASP A 1 96 ? 8.255 17.533 -24.808 1.00 69.75 96 ASP A C 1
ATOM 776 O O . ASP A 1 96 ? 9.220 18.277 -25.015 1.00 69.75 96 ASP A O 1
ATOM 780 N N . VAL A 1 97 ? 7.968 17.093 -23.581 1.00 65.50 97 VAL A N 1
ATOM 781 C CA . VAL A 1 97 ? 8.767 17.455 -22.403 1.00 65.50 97 VAL A CA 1
ATOM 782 C C . VAL A 1 97 ? 10.190 16.901 -22.509 1.00 65.50 97 VAL A C 1
ATOM 784 O O . VAL A 1 97 ? 11.132 17.606 -22.148 1.00 65.50 97 VAL A O 1
ATOM 787 N N . LYS A 1 98 ? 10.375 15.679 -23.030 1.00 65.06 98 LYS A N 1
ATOM 788 C CA . LYS A 1 98 ? 11.703 15.077 -23.217 1.00 65.06 98 LYS A CA 1
ATOM 789 C C . LYS A 1 98 ? 12.492 15.827 -24.281 1.00 65.06 98 LYS A C 1
ATOM 791 O O . LYS A 1 98 ? 13.631 16.182 -24.006 1.00 65.06 98 LYS A O 1
ATOM 796 N N . GLY A 1 99 ? 11.908 16.115 -25.444 1.00 63.59 99 GLY A N 1
ATOM 797 C CA . GLY A 1 99 ? 12.586 16.889 -26.484 1.00 63.59 99 GLY A CA 1
ATOM 798 C C . GLY A 1 99 ? 12.950 18.295 -26.012 1.00 63.59 99 GLY A C 1
ATOM 799 O O . GLY A 1 99 ? 14.065 18.758 -26.245 1.00 63.59 99 GLY A O 1
ATOM 800 N N . THR A 1 100 ? 12.067 18.939 -25.244 1.00 68.00 100 THR A N 1
ATOM 801 C CA . THR A 1 100 ? 12.349 20.239 -24.616 1.00 68.00 100 THR A CA 1
ATOM 802 C C . THR A 1 100 ? 13.510 20.142 -23.625 1.00 68.00 100 THR A C 1
ATOM 804 O O . THR A 1 100 ? 14.412 20.976 -23.644 1.00 68.00 100 THR A O 1
ATOM 807 N N . TRP A 1 101 ? 13.523 19.116 -22.772 1.00 66.38 101 TRP A N 1
ATOM 808 C CA . TRP A 1 101 ? 14.591 18.888 -21.800 1.00 66.38 101 TRP A CA 1
ATOM 809 C C . TRP A 1 101 ? 15.925 18.562 -22.475 1.00 66.38 101 TRP A C 1
ATOM 811 O O . TRP A 1 101 ? 16.943 19.157 -22.137 1.00 66.38 101 TRP A O 1
ATOM 821 N N . ASP A 1 102 ? 15.922 17.673 -23.467 1.00 65.81 102 ASP A N 1
ATOM 822 C CA . ASP A 1 102 ? 17.107 17.310 -24.243 1.00 65.81 102 ASP A CA 1
ATOM 823 C C . ASP A 1 102 ? 17.686 18.532 -24.954 1.00 65.81 102 ASP A C 1
ATOM 825 O O . ASP A 1 102 ? 18.898 18.729 -24.925 1.00 65.81 102 ASP A O 1
ATOM 829 N N . HIS A 1 103 ? 16.828 19.393 -25.511 1.00 67.25 103 HIS A N 1
ATOM 830 C CA . HIS A 1 103 ? 17.233 20.660 -26.109 1.00 67.25 103 HIS A CA 1
ATOM 831 C C . HIS A 1 103 ? 17.797 21.635 -25.062 1.00 67.25 103 HIS A C 1
ATOM 833 O O . HIS A 1 103 ? 18.752 22.360 -25.342 1.00 67.25 103 HIS A O 1
ATOM 839 N N . LEU A 1 104 ? 17.222 21.712 -23.861 1.00 66.50 104 LEU A N 1
ATOM 840 C CA . LEU A 1 104 ? 17.732 22.579 -22.793 1.00 66.50 104 LEU A CA 1
ATOM 841 C C . LEU A 1 104 ? 19.086 22.098 -22.259 1.00 66.50 104 LEU A C 1
ATOM 843 O O . LEU A 1 104 ? 19.946 22.927 -21.978 1.00 66.50 104 LEU A O 1
ATOM 847 N N . VAL A 1 105 ? 19.294 20.785 -22.161 1.00 63.97 105 VAL A N 1
ATOM 848 C CA . VAL A 1 105 ? 20.549 20.176 -21.694 1.00 63.97 105 VAL A CA 1
ATOM 849 C C . VAL A 1 105 ? 21.628 20.184 -22.782 1.00 63.97 105 VAL A C 1
ATOM 851 O O . VAL A 1 105 ? 22.813 20.260 -22.464 1.00 63.97 105 VAL A O 1
ATOM 854 N N . SER A 1 106 ? 21.252 20.137 -24.063 1.00 63.38 106 SER A N 1
ATOM 855 C CA . SER A 1 106 ? 22.199 20.215 -25.181 1.00 63.38 106 SER A CA 1
ATOM 856 C C . SER A 1 106 ? 22.577 21.648 -25.573 1.00 63.38 106 SER A C 1
ATOM 858 O O . SER A 1 106 ? 23.600 21.835 -26.240 1.00 63.38 106 SER A O 1
ATOM 860 N N . ARG A 1 107 ? 21.802 22.667 -25.154 1.00 55.94 107 ARG A N 1
ATOM 861 C CA . ARG A 1 107 ? 22.088 24.091 -25.414 1.00 55.94 107 ARG A CA 1
ATOM 862 C C . ARG A 1 107 ? 23.490 24.448 -24.911 1.00 55.94 107 ARG A C 1
ATOM 864 O O . ARG A 1 107 ? 23.728 24.531 -23.713 1.00 55.94 107 ARG A O 1
ATOM 871 N N . GLY A 1 108 ? 24.409 24.686 -25.848 1.00 55.34 108 GLY A N 1
ATOM 872 C CA . GLY A 1 108 ? 25.778 25.131 -25.565 1.00 55.34 108 GLY A CA 1
ATOM 873 C C . GLY A 1 108 ? 26.861 24.052 -25.639 1.00 55.34 108 GLY A C 1
ATOM 874 O O . GLY A 1 108 ? 28.0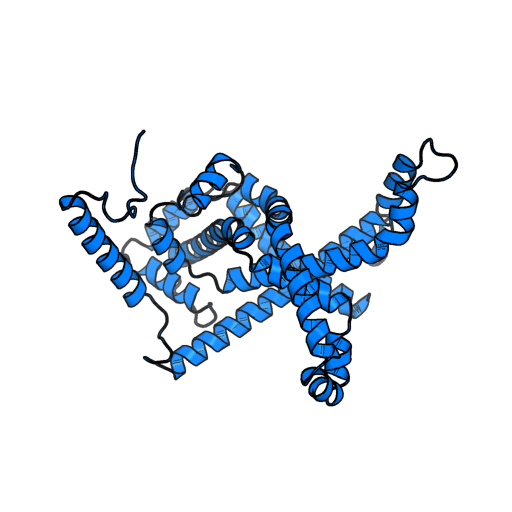27 24.374 -25.436 1.00 55.34 108 GLY A O 1
ATOM 875 N N . THR A 1 109 ? 26.532 22.799 -25.978 1.00 56.81 109 THR A N 1
ATOM 876 C CA . THR A 1 109 ? 27.545 21.768 -26.276 1.00 56.81 109 THR A CA 1
ATOM 877 C C . THR A 1 109 ? 27.447 21.351 -27.739 1.00 56.81 109 THR A C 1
ATOM 879 O O . THR A 1 109 ? 26.408 20.873 -28.181 1.00 56.81 109 THR A O 1
ATOM 882 N N . SER A 1 110 ? 28.526 21.521 -28.508 1.00 53.47 110 SER A N 1
ATOM 883 C CA . SER A 1 110 ? 28.552 21.25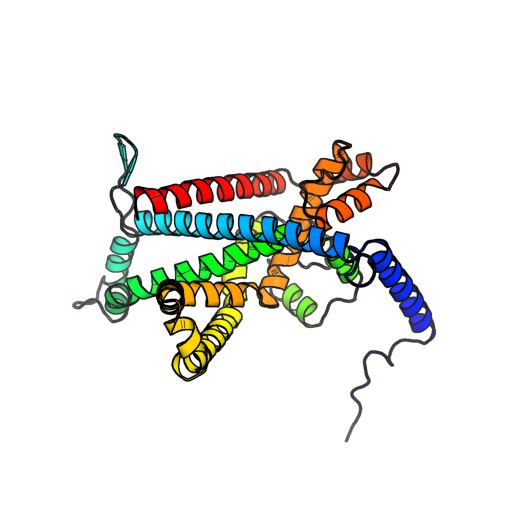0 -29.957 1.00 53.47 110 SER A CA 1
ATOM 884 C C . SER A 1 110 ? 28.307 19.781 -30.331 1.00 53.47 110 SER A C 1
ATOM 886 O O . SER A 1 110 ? 28.087 19.490 -31.499 1.00 53.47 110 SER A O 1
ATOM 888 N N . HIS A 1 111 ? 28.325 18.869 -29.353 1.00 50.16 111 HIS A N 1
ATOM 889 C CA . HIS A 1 111 ? 28.206 17.423 -29.561 1.00 50.16 111 HIS A CA 1
ATOM 890 C C . HIS A 1 111 ? 27.222 16.730 -28.605 1.00 50.16 111 HIS A C 1
ATOM 892 O O . HIS A 1 111 ? 27.272 15.512 -28.495 1.00 50.16 111 HIS A O 1
ATOM 898 N N . GLY A 1 112 ? 26.348 17.470 -27.903 1.00 54.41 112 GLY A N 1
ATOM 899 C CA . GLY A 1 112 ? 25.387 16.880 -26.962 1.00 54.41 112 GLY A CA 1
ATOM 900 C C . GLY A 1 112 ? 26.092 16.013 -25.915 1.00 54.41 112 GLY A C 1
ATOM 901 O O . GLY A 1 112 ? 26.120 14.794 -26.044 1.00 54.41 112 GLY A O 1
ATOM 902 N N . GLY A 1 113 ? 26.700 16.649 -24.906 1.00 60.28 113 GLY A N 1
ATOM 903 C CA . GLY A 1 113 ? 27.598 15.999 -23.937 1.00 60.28 113 GLY A CA 1
ATOM 904 C C . GLY A 1 113 ? 27.039 14.753 -23.220 1.00 60.28 113 GLY A C 1
ATOM 905 O O . GLY A 1 113 ? 25.912 14.325 -23.432 1.00 60.28 113 GLY A O 1
ATOM 906 N N . PHE A 1 114 ? 27.816 14.175 -22.301 1.00 55.97 114 PHE A N 1
ATOM 907 C CA . PHE A 1 114 ? 27.511 12.913 -21.597 1.00 55.97 114 PHE A CA 1
ATOM 908 C C . PHE A 1 114 ? 26.048 12.741 -21.122 1.00 55.97 114 PHE A C 1
ATOM 910 O O . PHE A 1 114 ? 25.483 11.657 -21.244 1.00 55.97 114 PHE A O 1
ATOM 917 N N . LEU A 1 115 ? 25.397 13.810 -20.647 1.00 57.56 115 LEU A N 1
ATOM 918 C CA . LEU A 1 115 ? 23.988 13.791 -20.228 1.00 57.56 115 LEU A CA 1
ATOM 919 C C . LEU A 1 115 ? 22.995 13.548 -21.381 1.00 57.56 115 LEU A C 1
ATOM 921 O O . LEU A 1 115 ? 21.985 12.876 -21.183 1.00 57.56 115 LEU A O 1
ATOM 925 N N . HIS A 1 116 ? 23.282 14.044 -22.585 1.00 62.56 116 HIS A N 1
ATOM 926 C CA . HIS A 1 116 ? 22.483 13.787 -23.784 1.00 62.56 116 HIS A CA 1
ATOM 927 C C . HIS A 1 116 ? 22.668 12.340 -24.271 1.00 62.56 116 HIS A C 1
ATOM 929 O O . HIS A 1 116 ? 21.684 11.668 -24.570 1.00 62.56 116 HIS A O 1
ATOM 935 N N . LEU A 1 117 ? 23.897 11.811 -24.242 1.00 59.34 117 LEU A N 1
ATOM 936 C CA . LEU A 1 117 ? 24.175 10.393 -24.524 1.00 59.34 117 LEU A CA 1
ATOM 937 C C . LEU A 1 117 ? 23.465 9.450 -23.537 1.00 59.34 117 LEU A C 1
ATOM 939 O O . LEU A 1 117 ? 22.857 8.463 -23.955 1.00 59.34 117 LEU A O 1
ATOM 943 N N . LEU A 1 118 ? 23.469 9.771 -22.238 1.00 59.59 118 LEU A N 1
ATOM 944 C CA . LEU A 1 118 ? 22.698 9.032 -21.232 1.00 59.59 118 LEU A CA 1
ATOM 945 C C . LEU A 1 118 ? 21.182 9.136 -21.477 1.00 59.59 118 LEU A C 1
ATOM 947 O O . LEU A 1 118 ? 20.476 8.133 -21.368 1.00 59.59 118 LEU A O 1
ATOM 951 N N . SER A 1 119 ? 20.679 10.313 -21.861 1.00 65.69 119 SER A N 1
ATOM 952 C CA . SER A 1 119 ? 19.270 10.509 -22.235 1.00 65.69 119 SER A CA 1
ATOM 953 C C . SER A 1 119 ? 18.858 9.714 -23.483 1.00 65.69 119 SER A C 1
ATOM 955 O O . SER A 1 119 ? 17.708 9.288 -23.594 1.00 65.69 119 SER A O 1
ATOM 957 N N . GLN A 1 120 ? 19.762 9.475 -24.435 1.00 65.81 120 GLN A N 1
ATOM 958 C CA . GLN A 1 120 ? 19.434 8.699 -25.634 1.00 65.81 120 GLN A CA 1
ATOM 959 C C . GLN A 1 120 ? 19.565 7.187 -25.421 1.00 65.81 120 GLN A C 1
ATOM 961 O O . GLN A 1 120 ? 18.653 6.439 -25.776 1.00 65.81 120 GLN A O 1
ATOM 966 N N . HIS A 1 121 ? 20.659 6.723 -24.812 1.00 63.28 121 HIS A N 1
ATOM 967 C CA . HIS A 1 121 ? 20.960 5.290 -24.720 1.00 63.28 121 HIS A CA 1
ATOM 968 C C . HIS A 1 121 ? 20.473 4.629 -23.429 1.00 63.28 121 HIS A C 1
ATOM 970 O O . HIS A 1 121 ? 20.022 3.485 -23.463 1.00 63.28 121 HIS A O 1
ATOM 976 N N . ALA A 1 122 ? 20.513 5.329 -22.293 1.00 68.19 122 ALA A N 1
ATOM 977 C CA . ALA A 1 122 ? 20.131 4.751 -21.003 1.00 68.19 122 ALA A CA 1
ATOM 978 C C . ALA A 1 122 ? 18.650 4.974 -20.661 1.00 68.19 122 ALA A C 1
ATOM 980 O O . ALA A 1 122 ? 18.105 4.266 -19.817 1.00 68.19 122 ALA A O 1
ATOM 981 N N . TRP A 1 123 ? 17.970 5.911 -21.330 1.00 69.06 123 TRP A N 1
ATOM 982 C CA . TRP A 1 123 ? 16.587 6.273 -21.010 1.00 69.06 123 TRP A CA 1
ATOM 983 C C . TRP A 1 123 ? 15.593 5.129 -21.182 1.00 69.06 123 TRP A C 1
ATOM 985 O O . TRP A 1 123 ? 14.786 4.892 -20.285 1.00 69.06 123 TRP A O 1
ATOM 995 N N . ASN A 1 124 ? 15.642 4.407 -22.306 1.00 68.44 124 ASN A N 1
ATOM 996 C CA . ASN A 1 124 ? 14.712 3.306 -22.566 1.00 68.44 124 ASN A CA 1
ATOM 997 C C . ASN A 1 124 ? 14.885 2.151 -21.556 1.00 68.44 124 ASN A C 1
ATOM 999 O O . ASN A 1 124 ? 13.889 1.754 -20.951 1.00 68.44 124 ASN A O 1
ATOM 1003 N N . PRO A 1 125 ? 16.102 1.647 -21.286 1.00 68.62 125 PRO A N 1
ATOM 1004 C CA . PRO A 1 125 ? 16.309 0.671 -20.215 1.00 68.62 125 PRO A CA 1
ATOM 1005 C C . PRO A 1 125 ? 15.882 1.195 -18.835 1.00 68.62 125 PRO A C 1
ATOM 1007 O O . PRO A 1 125 ? 15.138 0.526 -18.116 1.00 68.62 125 PRO A O 1
ATOM 1010 N N . LEU A 1 126 ? 16.272 2.426 -18.483 1.00 70.38 126 LEU A N 1
ATOM 1011 C CA . LEU A 1 126 ? 15.983 3.023 -17.178 1.00 70.38 126 LEU A CA 1
ATOM 1012 C C . LEU A 1 126 ? 14.478 3.203 -16.942 1.00 70.38 126 LEU A C 1
ATOM 1014 O O . LEU A 1 126 ? 13.983 2.871 -15.867 1.00 70.38 126 LEU A O 1
ATOM 1018 N N . ARG A 1 127 ? 13.718 3.685 -17.934 1.00 71.69 127 ARG A N 1
ATOM 1019 C CA . ARG A 1 127 ? 12.265 3.876 -17.787 1.00 71.69 127 ARG A CA 1
ATOM 1020 C C . ARG A 1 127 ? 11.528 2.546 -17.609 1.00 71.69 127 ARG A C 1
ATOM 1022 O O . ARG A 1 127 ? 10.549 2.506 -16.868 1.00 71.69 127 ARG A O 1
ATOM 1029 N N . HIS A 1 128 ? 11.966 1.474 -18.275 1.00 71.62 128 HIS A N 1
ATOM 1030 C CA . HIS A 1 128 ? 11.342 0.152 -18.146 1.00 71.62 128 HIS A CA 1
ATOM 1031 C C . HIS A 1 128 ? 11.664 -0.478 -16.789 1.00 71.62 128 HIS A C 1
ATOM 1033 O O . HIS A 1 128 ? 10.763 -1.007 -16.137 1.00 71.62 128 HIS A O 1
ATOM 1039 N N . LEU A 1 129 ? 12.895 -0.298 -16.306 1.00 77.25 129 LEU A N 1
ATOM 1040 C CA . LEU A 1 129 ? 13.282 -0.672 -14.951 1.00 77.25 129 LEU A CA 1
ATOM 1041 C C . LEU A 1 129 ? 12.452 0.069 -13.894 1.00 77.25 129 LEU A C 1
ATOM 1043 O O . LEU A 1 129 ? 11.824 -0.558 -13.041 1.00 77.25 129 LEU A O 1
ATOM 1047 N N . ILE A 1 130 ? 12.422 1.405 -13.960 1.00 80.25 130 ILE A N 1
ATOM 1048 C CA . ILE A 1 130 ? 11.683 2.251 -13.014 1.00 80.25 130 ILE A CA 1
ATOM 1049 C C . ILE A 1 130 ? 10.210 1.841 -12.991 1.00 80.25 130 ILE A C 1
ATOM 1051 O O . ILE A 1 130 ? 9.646 1.639 -11.917 1.00 80.25 130 ILE A O 1
ATOM 1055 N N . ARG A 1 131 ? 9.597 1.651 -14.165 1.00 82.81 131 ARG A N 1
ATOM 1056 C CA . ARG A 1 131 ? 8.220 1.167 -14.283 1.00 82.81 131 ARG A CA 1
ATOM 1057 C C . ARG A 1 131 ? 8.016 -0.139 -13.519 1.00 82.81 131 ARG A C 1
ATOM 1059 O O . ARG A 1 131 ? 7.121 -0.190 -12.681 1.00 82.81 131 ARG A O 1
ATOM 1066 N N . GLY A 1 132 ? 8.825 -1.166 -13.787 1.00 83.62 132 GLY A N 1
ATOM 1067 C CA . GLY A 1 132 ? 8.694 -2.464 -13.123 1.00 83.62 132 GLY A CA 1
ATOM 1068 C C . GLY A 1 132 ? 8.823 -2.349 -11.601 1.00 83.62 132 GLY A C 1
ATOM 1069 O O . GLY A 1 132 ? 7.984 -2.868 -10.865 1.00 83.62 132 GLY A O 1
ATOM 1070 N N . VAL A 1 133 ? 9.790 -1.563 -11.119 1.00 85.44 133 VAL A N 1
ATOM 1071 C CA . VAL A 1 133 ? 9.971 -1.301 -9.682 1.00 85.44 133 VAL A CA 1
ATOM 1072 C C . VAL A 1 133 ? 8.733 -0.633 -9.075 1.00 85.44 133 VAL A C 1
ATOM 1074 O O . VAL A 1 133 ? 8.241 -1.079 -8.035 1.00 85.44 133 VAL A O 1
ATOM 1077 N N . TYR A 1 134 ? 8.172 0.393 -9.719 1.00 86.69 134 TYR A N 1
ATOM 1078 C CA . TYR A 1 134 ? 6.952 1.041 -9.230 1.00 86.69 134 TYR A CA 1
ATOM 1079 C C . TYR A 1 134 ? 5.720 0.135 -9.315 1.00 86.69 134 TYR A C 1
ATOM 1081 O O . TYR A 1 134 ? 4.887 0.198 -8.411 1.00 86.69 134 TYR A O 1
ATOM 1089 N N . GLU A 1 135 ? 5.603 -0.732 -10.326 1.00 87.38 135 GLU A N 1
ATOM 1090 C CA . GLU A 1 135 ? 4.535 -1.739 -10.399 1.00 87.38 135 GLU A CA 1
ATOM 1091 C C . GLU A 1 135 ? 4.580 -2.650 -9.164 1.00 87.38 135 GLU A C 1
ATOM 1093 O O . GLU A 1 135 ? 3.553 -2.868 -8.514 1.00 87.38 135 GLU A O 1
ATOM 1098 N N . GLY A 1 136 ? 5.776 -3.121 -8.791 1.00 85.38 136 GLY A N 1
ATOM 1099 C CA . GLY A 1 136 ? 5.993 -3.940 -7.599 1.00 85.38 136 GLY A CA 1
ATOM 1100 C C . GLY A 1 136 ? 5.696 -3.197 -6.292 1.00 85.38 136 GLY A C 1
ATOM 1101 O O . GLY A 1 136 ? 4.959 -3.710 -5.444 1.00 85.38 136 GLY A O 1
ATOM 1102 N N . ILE A 1 137 ? 6.206 -1.967 -6.139 1.00 89.75 137 ILE A N 1
ATOM 1103 C CA . ILE A 1 137 ? 5.968 -1.137 -4.947 1.00 89.75 137 ILE A CA 1
ATOM 1104 C C . ILE A 1 137 ? 4.476 -0.826 -4.810 1.00 89.75 137 ILE A C 1
ATOM 1106 O O . ILE A 1 137 ? 3.889 -1.039 -3.755 1.00 89.75 137 ILE A O 1
ATOM 1110 N N . PHE A 1 138 ? 3.814 -0.332 -5.850 1.00 88.12 138 PHE A N 1
ATOM 1111 C CA . PHE A 1 138 ? 2.411 0.059 -5.733 1.00 88.12 138 PHE A CA 1
ATOM 1112 C C . PHE A 1 138 ? 1.497 -1.159 -5.548 1.00 88.12 138 PHE A C 1
ATOM 1114 O O . PHE A 1 138 ? 0.575 -1.129 -4.727 1.00 88.12 138 PHE A O 1
ATOM 1121 N N . GLY A 1 139 ? 1.813 -2.269 -6.226 1.00 87.50 139 GLY A N 1
ATOM 1122 C CA . GLY A 1 139 ? 1.160 -3.556 -6.020 1.00 87.50 139 GLY A CA 1
ATOM 1123 C C . GLY A 1 139 ? 1.239 -4.018 -4.563 1.00 87.50 139 GLY A C 1
ATOM 1124 O O . GLY A 1 139 ? 0.208 -4.341 -3.967 1.00 87.50 139 GLY A O 1
ATOM 1125 N N . ILE A 1 140 ? 2.425 -3.982 -3.939 1.00 90.75 140 ILE A N 1
ATOM 1126 C CA . ILE A 1 140 ? 2.569 -4.415 -2.542 1.00 90.75 140 ILE A CA 1
ATOM 1127 C C . ILE A 1 140 ? 1.929 -3.438 -1.547 1.00 90.75 140 ILE A C 1
ATOM 1129 O O . ILE A 1 140 ? 1.427 -3.860 -0.505 1.00 90.75 140 ILE A O 1
ATOM 1133 N N . LEU A 1 141 ? 1.869 -2.142 -1.857 1.00 91.12 141 LEU A N 1
ATOM 1134 C CA . LEU A 1 141 ? 1.184 -1.163 -1.012 1.00 91.12 141 LEU A CA 1
ATOM 1135 C C . LEU A 1 141 ? -0.324 -1.413 -0.972 1.00 91.12 141 LEU A C 1
ATOM 1137 O O . LEU A 1 141 ? -0.905 -1.448 0.117 1.00 91.12 141 LEU A O 1
ATOM 1141 N N . LEU A 1 142 ? -0.956 -1.669 -2.122 1.00 89.62 142 LEU A N 1
ATOM 1142 C CA . LEU A 1 142 ? -2.378 -2.020 -2.166 1.00 89.62 142 LEU A CA 1
ATOM 1143 C C . LEU A 1 142 ? -2.649 -3.410 -1.575 1.00 89.62 142 LEU A C 1
ATOM 1145 O O . LEU A 1 142 ? -3.618 -3.575 -0.828 1.00 89.62 142 LEU A O 1
ATOM 1149 N N . PHE A 1 143 ? -1.754 -4.379 -1.799 1.00 90.88 143 PHE A N 1
ATOM 1150 C CA . PHE A 1 143 ? -1.779 -5.676 -1.113 1.00 90.88 143 PHE A CA 1
ATOM 1151 C C . PHE A 1 143 ? -1.804 -5.488 0.414 1.00 90.88 143 PHE A C 1
ATOM 1153 O O . PHE A 1 143 ? -2.598 -6.104 1.130 1.00 90.88 143 PHE A O 1
ATOM 1160 N N . ARG A 1 144 ? -0.961 -4.594 0.940 1.00 90.50 144 ARG A N 1
ATOM 1161 C CA . ARG A 1 144 ? -0.881 -4.297 2.374 1.00 90.50 144 ARG A CA 1
ATOM 1162 C C . ARG A 1 144 ? -2.085 -3.518 2.892 1.00 90.50 144 ARG A C 1
ATOM 1164 O O . ARG A 1 144 ? -2.517 -3.814 4.002 1.00 90.50 144 ARG A O 1
ATOM 1171 N N . GLN A 1 145 ? -2.650 -2.589 2.121 1.00 89.62 145 GLN A N 1
ATOM 1172 C CA . GLN A 1 145 ? -3.840 -1.813 2.504 1.00 89.62 145 GLN A CA 1
ATOM 1173 C C . GLN A 1 145 ? -5.039 -2.712 2.817 1.00 89.62 145 GLN A C 1
ATOM 1175 O O . GLN A 1 145 ? -5.711 -2.511 3.826 1.00 89.62 145 GLN A O 1
ATOM 1180 N N . ILE A 1 146 ? -5.285 -3.723 1.986 1.00 87.88 146 ILE A N 1
ATOM 1181 C CA . ILE A 1 146 ? -6.363 -4.703 2.189 1.00 87.88 146 ILE A CA 1
ATOM 1182 C C . ILE A 1 146 ? -6.061 -5.637 3.357 1.00 87.88 146 ILE A C 1
ATOM 1184 O O . ILE A 1 146 ? -6.947 -6.062 4.098 1.00 87.88 146 ILE A O 1
ATOM 1188 N N . GLY A 1 147 ? -4.783 -5.957 3.530 1.00 84.25 147 GLY A N 1
ATOM 1189 C CA . GLY A 1 147 ? -4.294 -6.784 4.612 1.00 84.25 147 GLY A CA 1
ATOM 1190 C C . GLY A 1 147 ? -4.131 -6.109 5.959 1.00 84.25 147 GLY A C 1
ATOM 1191 O O . GLY A 1 147 ? -3.719 -6.794 6.900 1.00 84.25 147 GLY A O 1
ATOM 1192 N N . TYR A 1 148 ? -4.369 -4.804 6.035 1.00 89.62 148 TYR A N 1
ATOM 1193 C CA . TYR A 1 148 ? -3.974 -4.005 7.174 1.00 89.62 148 TYR A CA 1
ATOM 1194 C C . TYR A 1 148 ? -4.796 -4.370 8.411 1.00 89.62 148 TYR A C 1
ATOM 1196 O O . TYR A 1 148 ? -6.024 -4.430 8.377 1.00 89.62 148 TYR A O 1
ATOM 1204 N N . ASN A 1 149 ? -4.107 -4.616 9.524 1.00 88.25 149 ASN A N 1
ATOM 1205 C CA . ASN A 1 149 ? -4.741 -4.942 10.794 1.00 88.25 149 ASN A CA 1
ATOM 1206 C C . ASN A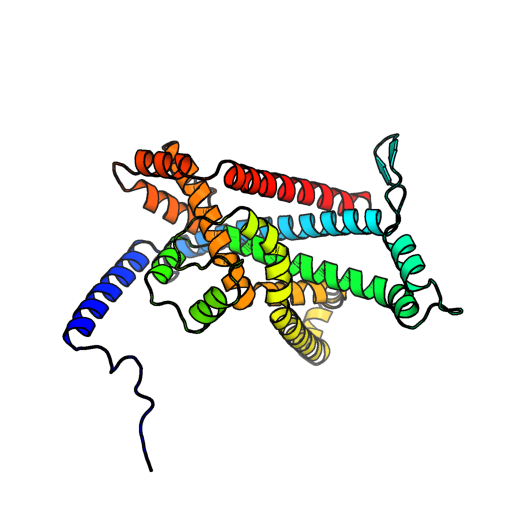 1 149 ? -4.642 -3.739 11.742 1.00 88.25 149 ASN A C 1
ATOM 1208 O O . ASN A 1 149 ? -3.665 -3.598 12.481 1.00 88.25 149 ASN A O 1
ATOM 1212 N N . ALA A 1 150 ? -5.678 -2.897 11.725 1.00 85.62 150 ALA A N 1
ATOM 1213 C CA . ALA A 1 150 ? -5.760 -1.692 12.549 1.00 85.62 150 ALA A CA 1
ATOM 1214 C C . ALA A 1 150 ? -5.802 -1.988 14.061 1.00 85.62 150 ALA A C 1
ATOM 1216 O O . ALA A 1 150 ? -5.336 -1.180 14.861 1.00 85.62 150 ALA A O 1
ATOM 1217 N N . LEU A 1 151 ? -6.292 -3.163 14.480 1.00 82.94 151 LEU A N 1
ATOM 1218 C CA . LEU A 1 151 ? -6.249 -3.574 15.890 1.00 82.94 151 LEU A CA 1
ATOM 1219 C C . LEU A 1 151 ? -4.807 -3.799 16.349 1.00 82.94 151 LEU A C 1
ATOM 1221 O O . LEU A 1 151 ? -4.391 -3.293 17.392 1.00 82.94 151 LEU A O 1
ATOM 1225 N N . LYS A 1 152 ? -4.014 -4.499 15.530 1.00 83.00 152 LYS A N 1
ATOM 1226 C CA . LYS A 1 152 ? -2.586 -4.720 15.795 1.00 83.00 152 LYS A CA 1
ATOM 1227 C C . LYS A 1 152 ? -1.804 -3.404 15.792 1.00 83.00 152 LYS A C 1
ATOM 1229 O O . LYS A 1 152 ? -0.919 -3.233 16.623 1.00 83.00 152 LYS A O 1
ATOM 1234 N N . ALA A 1 153 ? -2.138 -2.490 14.885 1.00 81.31 153 ALA A N 1
ATOM 1235 C CA . ALA A 1 153 ? -1.547 -1.156 14.816 1.00 81.31 153 ALA A CA 1
ATOM 1236 C C . ALA A 1 153 ? -1.827 -0.332 16.080 1.00 81.31 153 ALA A C 1
ATOM 1238 O O . ALA A 1 153 ? -0.907 0.150 16.735 1.00 81.31 153 ALA A O 1
ATOM 1239 N N . ARG A 1 154 ? -3.093 -0.255 16.510 1.00 78.06 154 ARG A N 1
ATOM 1240 C CA . ARG A 1 154 ? -3.481 0.432 17.753 1.00 78.06 154 ARG A CA 1
ATOM 1241 C C . ARG A 1 154 ? -2.788 -0.136 18.981 1.00 78.06 154 ARG A C 1
ATOM 1243 O O . ARG A 1 154 ? -2.352 0.632 19.830 1.00 78.06 154 ARG A O 1
ATOM 1250 N N . ALA A 1 155 ? -2.649 -1.456 19.055 1.00 75.88 155 ALA A N 1
ATOM 1251 C CA . ALA A 1 155 ? -1.933 -2.074 20.158 1.00 75.88 155 ALA A CA 1
ATOM 1252 C C . ALA A 1 155 ? -0.438 -1.708 20.177 1.00 75.88 155 ALA A C 1
ATOM 1254 O O . ALA A 1 155 ? 0.131 -1.607 21.256 1.00 75.88 155 ALA A O 1
ATOM 1255 N N . ARG A 1 156 ? 0.182 -1.467 19.010 1.00 75.06 156 ARG A N 1
ATOM 1256 C CA . ARG A 1 156 ? 1.570 -0.982 18.907 1.00 75.06 156 ARG A CA 1
ATOM 1257 C C . ARG A 1 156 ? 1.725 0.486 19.283 1.00 75.06 156 ARG A C 1
ATOM 1259 O O . ARG A 1 156 ? 2.719 0.820 19.900 1.00 75.06 156 ARG A O 1
ATOM 1266 N N . ARG A 1 157 ? 0.754 1.352 18.968 1.00 71.50 157 ARG A N 1
ATOM 1267 C CA . ARG A 1 157 ? 0.777 2.778 19.382 1.00 71.50 157 ARG A CA 1
ATOM 1268 C C . ARG A 1 157 ? 0.882 2.968 20.883 1.00 71.50 157 ARG A C 1
ATOM 1270 O O . ARG A 1 157 ? 1.322 4.004 21.361 1.00 71.50 157 ARG A O 1
ATOM 1277 N N . ALA A 1 158 ? 0.365 1.985 21.594 1.00 69.25 158 ALA A N 1
ATOM 1278 C CA . ALA A 1 158 ? 0.336 1.957 23.028 1.00 69.25 158 ALA A CA 1
ATOM 1279 C C . ALA A 1 158 ? 1.743 1.618 23.598 1.00 69.25 158 ALA A C 1
ATOM 1281 O O . ALA A 1 158 ? 1.996 1.794 24.789 1.00 69.25 158 ALA A O 1
ATOM 1282 N N . ASP A 1 159 ? 2.681 1.168 22.762 1.00 73.56 159 ASP A N 1
ATOM 1283 C CA . ASP A 1 159 ? 4.075 0.950 23.139 1.00 73.56 159 ASP A CA 1
ATOM 1284 C C . ASP A 1 159 ? 4.885 2.251 23.064 1.00 73.56 159 ASP A C 1
ATOM 1286 O O . ASP A 1 159 ? 4.510 3.217 22.399 1.00 73.56 159 ASP A O 1
ATOM 1290 N N . ALA A 1 160 ? 6.021 2.284 23.764 1.00 73.44 160 ALA A N 1
ATOM 1291 C CA . ALA A 1 160 ? 6.937 3.412 23.668 1.00 73.44 160 ALA A CA 1
ATOM 1292 C C . ALA A 1 160 ? 7.543 3.489 22.250 1.00 73.44 160 ALA A C 1
ATOM 1294 O O . ALA A 1 160 ? 7.973 2.458 21.721 1.00 73.44 160 ALA A O 1
ATOM 1295 N N . PRO A 1 161 ? 7.649 4.693 21.652 1.00 77.25 161 PRO A N 1
ATOM 1296 C CA . PRO A 1 161 ? 8.204 4.848 20.314 1.00 77.25 161 PRO A CA 1
ATOM 1297 C C . PRO A 1 161 ? 9.667 4.396 20.286 1.00 77.25 161 PRO A C 1
ATOM 1299 O O . PRO A 1 161 ? 10.461 4.744 21.170 1.00 77.25 161 PRO A O 1
ATOM 1302 N N . SER A 1 162 ? 10.043 3.644 19.254 1.00 80.06 162 SER A N 1
ATOM 1303 C CA . SER A 1 162 ? 11.409 3.151 19.069 1.00 80.06 162 SER A CA 1
ATOM 1304 C C . SER A 1 162 ? 12.396 4.290 18.772 1.00 80.06 162 SER A C 1
ATOM 1306 O O . SER A 1 162 ? 12.002 5.407 18.435 1.00 80.06 162 SER A O 1
ATOM 1308 N N . ALA A 1 163 ? 13.705 4.029 18.884 1.00 79.44 163 ALA A N 1
ATOM 1309 C CA . ALA A 1 163 ? 14.730 5.023 18.534 1.00 79.44 163 ALA A CA 1
ATOM 1310 C C . ALA A 1 163 ? 14.605 5.495 17.074 1.00 79.44 163 ALA A C 1
ATOM 1312 O O . ALA A 1 163 ? 14.758 6.682 16.792 1.00 79.44 163 ALA A O 1
ATOM 1313 N N . LEU A 1 164 ? 14.244 4.574 16.175 1.00 74.81 164 LEU A N 1
ATOM 1314 C CA . LEU A 1 164 ? 13.941 4.882 14.783 1.00 74.81 164 LEU A CA 1
ATOM 1315 C C . LEU A 1 164 ? 12.704 5.784 14.672 1.00 74.81 164 LEU A C 1
ATOM 1317 O O . LEU A 1 164 ? 12.740 6.767 13.939 1.00 74.81 164 LEU A O 1
ATOM 1321 N N . ASP A 1 165 ? 11.648 5.510 15.444 1.00 72.75 165 ASP A N 1
ATOM 1322 C CA . ASP A 1 165 ? 10.419 6.314 15.409 1.00 72.75 165 ASP A CA 1
ATOM 1323 C C . ASP A 1 165 ? 10.707 7.755 15.850 1.00 72.75 165 ASP A C 1
ATOM 1325 O O . ASP A 1 165 ? 10.243 8.715 15.232 1.00 72.75 165 ASP A O 1
ATOM 1329 N N . ARG A 1 166 ? 11.535 7.923 16.891 1.00 79.56 166 ARG A N 1
ATOM 1330 C CA . ARG A 1 166 ? 11.976 9.241 17.373 1.00 79.56 166 ARG A CA 1
ATOM 1331 C C . ARG A 1 166 ? 12.844 9.968 16.351 1.00 79.56 166 ARG A C 1
ATOM 1333 O O . ARG A 1 166 ? 12.633 11.157 16.129 1.00 79.56 166 ARG A O 1
ATOM 1340 N N . PHE A 1 167 ? 13.786 9.267 15.719 1.00 80.31 167 PHE A N 1
ATOM 1341 C CA . PHE A 1 167 ? 14.631 9.836 14.670 1.00 80.31 167 PHE A CA 1
ATOM 1342 C C . PHE A 1 167 ? 13.787 10.339 13.494 1.00 80.31 167 PHE A C 1
ATOM 1344 O O . PHE A 1 167 ? 13.894 11.501 13.113 1.00 80.31 167 PHE A O 1
ATOM 1351 N N . ILE A 1 168 ? 12.892 9.502 12.964 1.00 71.88 168 ILE A N 1
ATOM 1352 C CA . ILE A 1 168 ? 12.082 9.865 11.797 1.00 71.88 168 ILE A CA 1
ATOM 1353 C C . ILE A 1 168 ? 11.119 11.003 12.137 1.00 71.88 168 ILE A C 1
ATOM 1355 O O . ILE A 1 168 ? 11.018 11.955 11.375 1.00 71.88 168 ILE A O 1
ATOM 1359 N N . THR A 1 169 ? 10.468 10.961 13.301 1.00 72.31 169 THR A N 1
ATOM 1360 C CA . THR A 1 169 ? 9.560 12.044 13.721 1.00 72.31 169 THR A CA 1
ATOM 1361 C C . THR A 1 169 ? 10.283 13.385 13.842 1.00 72.31 169 THR A C 1
ATOM 1363 O O . THR A 1 169 ? 9.704 14.422 13.538 1.00 72.31 169 THR A O 1
ATOM 1366 N N . ARG A 1 170 ? 11.550 13.372 14.274 1.00 79.12 170 ARG A N 1
ATOM 1367 C CA . ARG A 1 170 ? 12.364 14.582 14.423 1.00 79.12 170 ARG A CA 1
ATOM 1368 C C . ARG A 1 170 ? 12.835 15.149 13.084 1.00 79.12 170 ARG A C 1
ATOM 1370 O O . ARG A 1 170 ? 12.867 16.364 12.935 1.00 79.12 170 ARG A O 1
ATOM 1377 N N . TRP A 1 171 ? 13.217 14.292 12.140 1.00 74.44 171 TRP A N 1
ATOM 1378 C CA . TRP A 1 171 ? 13.899 14.710 10.908 1.00 74.44 171 TRP A CA 1
ATOM 1379 C C . TRP A 1 171 ? 13.025 14.669 9.650 1.00 74.44 171 TRP A C 1
ATOM 1381 O O . TRP A 1 171 ? 13.413 15.208 8.619 1.00 74.44 171 TRP A O 1
ATOM 1391 N N . MET A 1 172 ? 11.841 14.060 9.715 1.00 73.44 172 MET A N 1
ATOM 1392 C CA . MET A 1 172 ? 10.916 13.936 8.588 1.00 73.44 172 MET A CA 1
ATOM 1393 C C . MET A 1 172 ? 9.489 14.324 9.012 1.00 73.44 172 MET A C 1
ATOM 1395 O O . MET A 1 172 ? 8.621 13.458 9.126 1.00 73.44 172 MET A O 1
ATOM 1399 N N . PRO A 1 173 ? 9.202 15.624 9.217 1.00 68.50 173 PRO A N 1
ATOM 1400 C CA . PRO A 1 173 ? 7.893 16.090 9.698 1.00 68.50 173 PRO A CA 1
ATOM 1401 C C . PRO A 1 173 ? 6.737 15.790 8.724 1.00 68.50 173 PRO A C 1
ATOM 1403 O O . PRO A 1 173 ? 5.571 15.745 9.118 1.00 68.50 173 PRO A O 1
ATOM 1406 N N . PHE A 1 174 ? 7.048 15.538 7.449 1.00 72.81 174 PHE A N 1
ATOM 1407 C CA . PHE A 1 174 ? 6.078 15.130 6.428 1.00 72.81 174 PHE A CA 1
ATOM 1408 C C . PHE A 1 174 ? 5.706 13.641 6.495 1.00 72.81 174 PHE A C 1
ATOM 1410 O O . PHE A 1 174 ? 4.791 13.206 5.798 1.00 72.81 174 PHE A O 1
ATOM 1417 N N . VAL A 1 175 ? 6.380 12.855 7.339 1.00 74.25 175 VAL A N 1
ATOM 1418 C CA . VAL A 1 175 ? 6.036 11.457 7.602 1.00 74.25 175 VAL A CA 1
ATOM 1419 C C . VAL A 1 175 ? 5.130 11.414 8.817 1.00 74.25 175 VAL A C 1
ATOM 1421 O O . VAL A 1 175 ? 5.539 11.740 9.929 1.00 74.25 175 VAL A O 1
ATOM 1424 N N . ALA A 1 176 ? 3.882 10.999 8.606 1.00 72.56 176 ALA A N 1
ATOM 1425 C CA . ALA A 1 176 ? 2.977 10.743 9.715 1.00 72.56 176 ALA A CA 1
ATOM 1426 C C . ALA A 1 176 ? 3.606 9.703 10.658 1.00 72.56 176 ALA A C 1
ATOM 1428 O O . ALA A 1 176 ? 4.173 8.711 10.205 1.00 72.56 176 ALA A O 1
ATOM 1429 N N . ASN A 1 177 ? 3.514 9.912 11.971 1.00 71.56 177 ASN A N 1
ATOM 1430 C CA . ASN A 1 177 ? 3.952 8.916 12.945 1.00 71.56 177 ASN A CA 1
ATOM 1431 C C . ASN A 1 177 ? 2.740 8.118 13.434 1.00 71.56 177 ASN A C 1
ATOM 1433 O O . ASN A 1 177 ? 1.723 8.683 13.839 1.00 71.56 177 ASN A O 1
ATOM 1437 N N . GLU A 1 178 ? 2.870 6.792 13.441 1.00 67.69 178 GLU A N 1
ATOM 1438 C CA . GLU A 1 178 ? 1.844 5.887 13.951 1.00 67.69 178 GLU A CA 1
ATOM 1439 C C . GLU A 1 178 ? 1.477 6.220 15.409 1.00 67.69 178 GLU A C 1
ATOM 1441 O O . GLU A 1 178 ? 0.304 6.157 15.746 1.00 67.69 178 GLU A O 1
ATOM 1446 N N . HIS A 1 179 ? 2.409 6.677 16.250 1.00 67.00 179 HIS A N 1
ATOM 1447 C CA . HIS A 1 179 ? 2.177 6.976 17.673 1.00 67.00 179 HIS A CA 1
ATOM 1448 C C . HIS A 1 179 ? 1.486 8.320 17.944 1.00 67.00 179 HIS A C 1
ATOM 1450 O O . HIS A 1 179 ? 0.976 8.527 19.039 1.00 67.00 179 HIS A O 1
ATOM 1456 N N . GLN A 1 180 ? 1.446 9.238 16.974 1.00 65.06 180 GLN A N 1
ATOM 1457 C CA . GLN A 1 180 ? 0.920 10.589 17.202 1.00 65.06 180 GLN A CA 1
ATOM 1458 C C . GLN A 1 180 ? -0.611 10.642 17.283 1.00 65.06 180 GLN A C 1
ATOM 1460 O O . GLN A 1 180 ? -1.157 11.624 17.767 1.00 65.06 180 GLN A O 1
ATOM 1465 N N . GLY A 1 181 ? -1.327 9.621 16.800 1.00 63.28 181 GLY A N 1
ATOM 1466 C CA . GLY A 1 181 ? -2.796 9.548 16.868 1.00 63.28 181 GLY A CA 1
ATOM 1467 C C . GLY A 1 181 ? -3.556 10.630 16.080 1.00 63.28 181 GLY A C 1
ATOM 1468 O O . GLY A 1 181 ? -4.774 10.525 15.924 1.00 63.28 181 GLY A O 1
ATOM 1469 N N . HIS A 1 182 ? -2.864 11.643 15.556 1.00 65.31 182 HIS A N 1
ATOM 1470 C CA . HIS A 1 182 ? -3.439 12.719 14.766 1.00 65.31 182 HIS A CA 1
ATOM 1471 C C . HIS A 1 182 ? -3.854 12.233 13.368 1.00 65.31 182 HIS A C 1
ATOM 1473 O O . HIS A 1 182 ? -3.211 11.354 12.784 1.00 65.31 182 HIS A O 1
ATOM 1479 N N . PRO A 1 183 ? -4.943 12.787 12.807 1.00 70.00 183 PRO A N 1
ATOM 1480 C CA . PRO A 1 183 ? -5.326 12.513 11.431 1.00 70.00 183 PRO A CA 1
ATOM 1481 C C . PRO A 1 183 ? -4.258 13.025 10.458 1.00 70.00 183 PRO A C 1
ATOM 1483 O O . PRO A 1 183 ? -3.668 14.082 10.664 1.00 70.00 183 PRO A O 1
ATOM 1486 N N . ILE A 1 184 ? -4.048 12.280 9.371 1.00 79.56 184 ILE A N 1
ATOM 1487 C CA . ILE A 1 184 ? -3.089 12.648 8.325 1.00 79.56 184 ILE A CA 1
ATOM 1488 C C . ILE A 1 184 ? -3.552 13.906 7.603 1.00 79.56 184 ILE A C 1
ATOM 1490 O O . ILE A 1 184 ? -4.717 14.008 7.200 1.00 79.56 184 ILE A O 1
ATOM 1494 N N . THR A 1 185 ? -2.630 14.847 7.424 1.00 80.44 185 THR A N 1
ATOM 1495 C CA . THR A 1 185 ? -2.900 16.116 6.746 1.00 80.44 185 THR A CA 1
ATOM 1496 C C . THR A 1 185 ? -2.882 15.946 5.222 1.00 80.44 185 THR A C 1
ATOM 1498 O O . THR A 1 185 ? -2.210 15.051 4.705 1.00 80.44 185 THR A O 1
ATOM 1501 N N . PRO A 1 186 ? -3.578 16.805 4.455 1.00 79.94 186 PRO A N 1
ATOM 1502 C CA . PRO A 1 186 ? -3.519 16.771 2.990 1.00 79.94 186 PRO A CA 1
ATOM 1503 C C . PRO A 1 186 ? -2.086 16.829 2.439 1.00 79.94 186 PRO A C 1
ATOM 1505 O O . PRO A 1 186 ? -1.753 16.104 1.507 1.00 79.94 186 PRO A O 1
ATOM 1508 N N . LEU A 1 187 ? -1.212 17.623 3.067 1.00 81.06 187 LEU A N 1
ATOM 1509 C CA . LEU A 1 187 ? 0.190 17.735 2.666 1.00 81.06 187 LEU A CA 1
ATOM 1510 C C . LEU A 1 187 ? 0.949 16.411 2.823 1.00 81.06 187 LEU A C 1
ATOM 1512 O O . LEU A 1 187 ? 1.731 16.049 1.951 1.00 81.06 187 LEU A O 1
ATOM 1516 N N . GLN A 1 188 ? 0.686 15.659 3.894 1.00 82.88 188 GLN A N 1
ATOM 1517 C CA . GLN A 1 188 ? 1.280 14.335 4.095 1.00 82.88 188 GLN A CA 1
ATOM 1518 C C . GLN A 1 188 ? 0.810 13.330 3.032 1.00 82.88 188 GLN A C 1
ATOM 1520 O O . GLN A 1 188 ? 1.604 12.499 2.601 1.00 82.88 188 GLN A O 1
ATOM 1525 N N . TYR A 1 189 ? -0.438 13.422 2.555 1.00 80.12 189 TYR A N 1
ATOM 1526 C CA . TYR A 1 189 ? -0.896 12.609 1.421 1.00 80.12 189 TYR A CA 1
ATOM 1527 C C . TYR A 1 189 ? -0.184 12.974 0.112 1.00 80.12 189 TYR A C 1
ATOM 1529 O O . TYR A 1 189 ? 0.182 12.079 -0.645 1.00 80.12 189 TYR A O 1
ATOM 1537 N N . ILE A 1 190 ? 0.038 14.267 -0.142 1.00 82.06 190 ILE A N 1
ATOM 1538 C CA . ILE A 1 190 ? 0.736 14.752 -1.344 1.00 82.06 190 ILE A CA 1
ATOM 1539 C C . ILE A 1 190 ? 2.219 14.370 -1.316 1.00 82.06 190 ILE A C 1
ATOM 1541 O O . ILE A 1 190 ? 2.772 13.969 -2.335 1.00 82.06 190 ILE A O 1
ATOM 1545 N N . ALA A 1 191 ? 2.866 14.458 -0.153 1.00 84.19 191 ALA A N 1
ATOM 1546 C CA . ALA A 1 191 ? 4.272 14.100 0.010 1.00 84.19 191 ALA A CA 1
ATOM 1547 C C . ALA A 1 191 ? 4.510 12.582 -0.072 1.00 84.19 191 ALA A C 1
ATOM 1549 O O . ALA A 1 191 ? 5.619 12.147 -0.384 1.00 84.19 191 ALA A O 1
ATOM 1550 N N . LEU A 1 192 ? 3.484 11.767 0.197 1.00 84.50 192 LEU A N 1
ATOM 1551 C CA . LEU A 1 192 ? 3.606 10.320 0.354 1.00 84.50 192 LEU A CA 1
ATOM 1552 C C . LEU A 1 192 ? 4.307 9.610 -0.823 1.00 84.50 192 LEU A C 1
ATOM 1554 O O . LEU A 1 192 ? 5.214 8.826 -0.545 1.00 84.50 192 LEU A O 1
ATOM 1558 N N . PRO A 1 193 ? 3.982 9.861 -2.109 1.00 83.38 193 PRO A N 1
ATOM 1559 C CA . PRO A 1 193 ? 4.665 9.203 -3.226 1.00 83.38 193 PRO A CA 1
ATOM 1560 C C . PRO A 1 193 ? 6.169 9.510 -3.272 1.00 83.38 193 PRO A C 1
ATOM 1562 O O . PRO A 1 193 ? 6.980 8.622 -3.545 1.00 83.38 193 PRO A O 1
ATOM 1565 N N . PHE A 1 194 ? 6.555 10.746 -2.940 1.00 85.50 194 PHE A N 1
ATOM 1566 C CA . PHE A 1 194 ? 7.955 11.174 -2.903 1.00 85.50 194 PHE A CA 1
ATOM 1567 C C . PHE A 1 194 ? 8.702 10.510 -1.748 1.00 85.50 194 PHE A C 1
ATOM 1569 O O . PHE A 1 194 ? 9.771 9.934 -1.946 1.00 85.50 194 PHE A O 1
ATOM 1576 N N . VAL A 1 195 ? 8.106 10.507 -0.553 1.00 86.50 195 VAL A N 1
ATOM 1577 C CA . VAL A 1 195 ? 8.708 9.848 0.611 1.00 86.50 195 VAL A CA 1
ATOM 1578 C C . VAL A 1 195 ? 8.831 8.343 0.378 1.00 86.50 195 VAL A C 1
ATOM 1580 O O . VAL A 1 195 ? 9.872 7.775 0.691 1.00 86.50 195 VAL A O 1
ATOM 1583 N N . ILE A 1 196 ? 7.813 7.687 -0.189 1.00 87.69 196 ILE A N 1
ATOM 1584 C CA . ILE A 1 196 ? 7.871 6.254 -0.514 1.00 87.69 196 ILE A CA 1
ATOM 1585 C C . ILE A 1 196 ? 9.012 5.970 -1.487 1.00 87.69 196 ILE A C 1
ATOM 1587 O O . ILE A 1 196 ? 9.733 5.000 -1.283 1.00 87.69 196 ILE A O 1
ATOM 1591 N N . THR A 1 197 ? 9.200 6.815 -2.501 1.00 85.81 197 THR A N 1
ATOM 1592 C CA . THR A 1 197 ? 10.289 6.667 -3.477 1.00 85.81 197 THR A CA 1
ATOM 1593 C C . THR A 1 197 ? 11.653 6.669 -2.788 1.00 85.81 197 THR A C 1
ATOM 1595 O O . THR A 1 197 ? 12.454 5.763 -3.002 1.00 85.81 197 THR A O 1
ATOM 1598 N N . VAL A 1 198 ? 11.894 7.634 -1.897 1.00 86.25 198 VAL A N 1
ATOM 1599 C CA . VAL A 1 198 ? 13.148 7.714 -1.132 1.00 86.25 198 VAL A CA 1
ATOM 1600 C C . VAL A 1 198 ? 13.275 6.538 -0.156 1.00 86.25 198 VAL A C 1
ATOM 1602 O O . VAL A 1 198 ? 14.308 5.874 -0.104 1.00 86.25 198 VAL A O 1
ATOM 1605 N N . ALA A 1 199 ? 12.209 6.222 0.582 1.00 85.38 199 ALA A N 1
ATOM 1606 C CA . ALA A 1 199 ? 12.187 5.143 1.569 1.00 85.38 199 ALA A CA 1
ATOM 1607 C C . ALA A 1 199 ? 12.343 3.745 0.947 1.00 85.38 199 ALA A C 1
ATOM 1609 O O . ALA A 1 199 ? 12.763 2.814 1.635 1.00 85.38 199 ALA A O 1
ATOM 1610 N N . ALA A 1 200 ? 12.003 3.589 -0.333 1.00 87.88 200 ALA A N 1
ATOM 1611 C CA . ALA A 1 200 ? 12.149 2.347 -1.074 1.00 87.88 200 ALA A CA 1
ATOM 1612 C C . ALA A 1 200 ? 13.590 2.096 -1.541 1.00 87.88 200 ALA A C 1
ATOM 1614 O O . ALA A 1 200 ? 13.926 0.936 -1.761 1.00 87.88 200 ALA A O 1
ATOM 1615 N N . MET A 1 201 ? 14.456 3.116 -1.647 1.00 87.06 201 MET A N 1
ATOM 1616 C CA . MET A 1 201 ? 15.813 2.968 -2.207 1.00 87.06 201 MET A CA 1
ATOM 1617 C C . MET A 1 201 ? 16.662 1.871 -1.538 1.00 87.06 201 MET A C 1
ATOM 1619 O O . MET A 1 201 ? 17.208 1.039 -2.264 1.00 87.06 201 MET A O 1
ATOM 1623 N N . PRO A 1 202 ? 16.740 1.766 -0.192 1.00 85.94 202 PRO A N 1
ATOM 1624 C CA . PRO A 1 202 ? 17.475 0.667 0.443 1.00 85.94 202 PRO A CA 1
ATOM 1625 C C . PRO A 1 202 ? 16.894 -0.705 0.078 1.00 85.94 202 PRO A C 1
ATOM 1627 O O . PRO A 1 202 ? 17.610 -1.692 -0.064 1.00 85.94 202 PRO A O 1
ATOM 1630 N N . GLY A 1 203 ? 15.574 -0.757 -0.088 1.00 86.12 203 GLY A N 1
ATOM 1631 C CA . GLY A 1 203 ? 14.856 -1.949 -0.498 1.00 86.12 203 GLY A CA 1
ATOM 1632 C C . GLY A 1 203 ? 15.053 -2.321 -1.961 1.00 86.12 203 GLY A C 1
ATOM 1633 O O . GLY A 1 203 ? 15.093 -3.506 -2.263 1.00 86.12 203 GLY A O 1
ATOM 1634 N N . VAL A 1 204 ? 15.227 -1.338 -2.847 1.00 86.06 204 VAL A N 1
ATOM 1635 C CA . VAL A 1 204 ? 15.603 -1.562 -4.249 1.00 86.06 204 VAL A CA 1
ATOM 1636 C C . VAL A 1 204 ? 16.989 -2.199 -4.313 1.00 86.06 204 VAL A C 1
ATOM 1638 O O . VAL A 1 204 ? 17.149 -3.225 -4.966 1.00 86.06 204 VAL A O 1
ATOM 1641 N N . ALA A 1 205 ? 17.967 -1.664 -3.576 1.00 86.81 205 ALA A N 1
ATOM 1642 C CA . ALA A 1 205 ? 19.312 -2.238 -3.518 1.00 86.81 205 ALA A CA 1
ATOM 1643 C C . ALA A 1 205 ? 19.307 -3.682 -2.979 1.00 86.81 205 ALA A C 1
ATOM 1645 O O . ALA A 1 205 ? 19.896 -4.577 -3.584 1.00 86.81 205 ALA A O 1
ATOM 1646 N N . LEU A 1 206 ? 18.584 -3.929 -1.879 1.00 86.56 206 LEU A N 1
ATOM 1647 C CA . LEU A 1 206 ? 18.421 -5.277 -1.327 1.00 86.56 206 LEU A CA 1
ATOM 1648 C C . LEU A 1 206 ? 17.691 -6.213 -2.302 1.00 86.56 206 LEU A C 1
ATOM 1650 O O . LEU A 1 206 ? 18.096 -7.358 -2.471 1.00 86.56 206 LEU A O 1
ATOM 1654 N N . GLY A 1 207 ? 16.626 -5.733 -2.945 1.00 85.88 207 GLY A N 1
ATOM 1655 C CA . GLY A 1 207 ? 15.859 -6.488 -3.930 1.00 85.88 207 GLY A CA 1
ATOM 1656 C C . GLY A 1 207 ? 16.726 -6.918 -5.107 1.00 85.88 207 GLY A C 1
ATOM 1657 O O . GLY A 1 207 ? 16.669 -8.077 -5.500 1.00 85.88 207 GLY A O 1
ATOM 1658 N N . TYR A 1 208 ? 17.583 -6.025 -5.606 1.00 85.81 208 TYR A N 1
ATOM 1659 C CA . TYR A 1 208 ? 18.563 -6.346 -6.642 1.00 85.81 208 TYR A CA 1
ATOM 1660 C C . TYR A 1 208 ? 19.524 -7.451 -6.209 1.00 85.81 208 TYR A C 1
ATOM 1662 O O . TYR A 1 208 ? 19.735 -8.399 -6.960 1.00 85.81 208 TYR A O 1
ATOM 1670 N N . ALA A 1 209 ? 20.063 -7.369 -4.989 1.00 85.50 209 ALA A N 1
ATOM 1671 C CA . ALA A 1 209 ? 20.932 -8.413 -4.455 1.00 85.50 209 ALA A CA 1
ATOM 1672 C C . ALA A 1 209 ? 20.202 -9.765 -4.347 1.00 85.50 209 ALA A C 1
ATOM 1674 O O . ALA A 1 209 ? 20.752 -10.792 -4.734 1.00 85.50 209 ALA A O 1
ATOM 1675 N N . ILE A 1 210 ? 18.948 -9.771 -3.877 1.00 85.38 210 ILE A N 1
ATOM 1676 C CA . ILE A 1 210 ? 18.131 -10.989 -3.770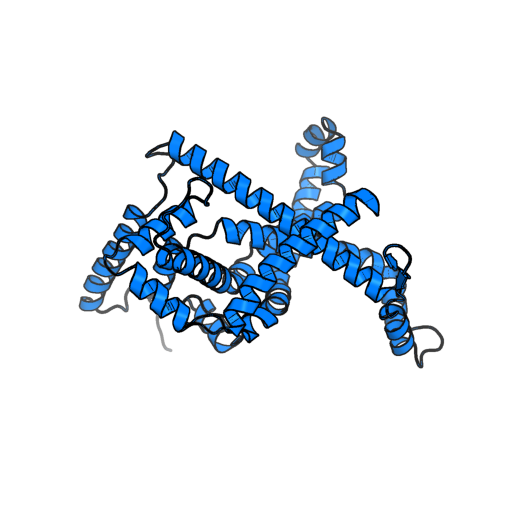 1.00 85.38 210 ILE A CA 1
ATOM 1677 C C . ILE A 1 210 ? 17.849 -11.583 -5.150 1.00 85.38 210 ILE A C 1
ATOM 1679 O O . ILE A 1 210 ? 18.044 -12.779 -5.335 1.00 85.38 210 ILE A O 1
ATOM 1683 N N . VAL A 1 211 ? 17.402 -10.773 -6.113 1.00 85.19 211 VAL A N 1
ATOM 1684 C CA . VAL A 1 211 ? 17.120 -11.235 -7.481 1.00 85.19 211 VAL A CA 1
ATOM 1685 C C . VAL A 1 211 ? 18.389 -11.777 -8.133 1.00 85.19 211 VAL A C 1
ATOM 1687 O O . VAL A 1 211 ? 18.356 -12.860 -8.705 1.00 85.19 211 VAL A O 1
ATOM 1690 N N . HIS A 1 212 ? 19.529 -11.105 -7.955 1.00 82.75 212 HIS A N 1
ATOM 1691 C CA . HIS A 1 212 ? 20.815 -11.587 -8.453 1.00 82.75 212 HIS A CA 1
ATOM 1692 C C . HIS A 1 212 ? 21.185 -12.960 -7.873 1.00 82.75 212 HIS A C 1
ATOM 1694 O O . HIS A 1 212 ? 21.573 -13.865 -8.610 1.00 82.75 212 HIS A O 1
ATOM 1700 N N . VAL A 1 213 ? 21.005 -13.151 -6.563 1.00 82.88 213 VAL A N 1
ATOM 1701 C CA . VAL A 1 213 ? 21.219 -14.446 -5.905 1.00 82.88 213 VAL A CA 1
ATOM 1702 C C . VAL A 1 213 ? 20.233 -15.498 -6.421 1.00 82.88 213 VAL A C 1
ATOM 1704 O O . VAL A 1 213 ? 20.642 -16.616 -6.730 1.00 82.88 213 VAL A O 1
ATOM 1707 N N . LEU A 1 214 ? 18.949 -15.156 -6.560 1.00 79.44 214 LEU A N 1
ATOM 1708 C CA . LEU A 1 214 ? 17.931 -16.056 -7.106 1.00 79.44 214 LEU A CA 1
ATOM 1709 C C . LEU A 1 214 ? 18.283 -16.497 -8.525 1.00 79.44 214 LEU A C 1
ATOM 1711 O O . LEU A 1 214 ? 18.185 -17.683 -8.805 1.00 79.44 214 LEU A O 1
ATOM 1715 N N . HIS A 1 215 ? 18.741 -15.588 -9.386 1.00 75.62 215 HIS A N 1
ATOM 1716 C CA . HIS A 1 215 ? 19.207 -15.913 -10.733 1.00 75.62 215 HIS A CA 1
ATOM 1717 C C . HIS A 1 215 ? 20.441 -16.798 -10.711 1.00 75.62 215 HIS A C 1
ATOM 1719 O O . HIS A 1 215 ? 20.472 -17.803 -11.416 1.00 75.62 215 HIS A O 1
ATOM 1725 N N . HIS A 1 216 ? 21.417 -16.495 -9.857 1.00 75.06 216 HIS A N 1
ATOM 1726 C CA . HIS A 1 216 ? 22.596 -17.338 -9.711 1.00 75.06 216 HIS A CA 1
ATOM 1727 C C . HIS A 1 216 ? 22.208 -18.787 -9.377 1.00 75.06 216 HIS A C 1
ATOM 1729 O O . HIS A 1 216 ? 22.617 -19.710 -10.076 1.00 75.06 216 HIS A O 1
ATOM 1735 N N . TYR A 1 217 ? 21.331 -19.000 -8.393 1.00 71.25 217 TYR A N 1
ATOM 1736 C CA . TYR A 1 217 ? 20.851 -20.345 -8.056 1.00 71.25 217 TYR A CA 1
ATOM 1737 C C . TYR A 1 217 ? 19.904 -20.934 -9.109 1.00 71.25 217 TYR A C 1
ATOM 1739 O O . TYR A 1 217 ? 19.957 -22.139 -9.363 1.00 71.25 217 TYR A O 1
ATOM 1747 N N . ALA A 1 218 ? 19.063 -20.116 -9.744 1.00 68.38 218 ALA A N 1
ATOM 1748 C CA . ALA A 1 218 ? 18.127 -20.561 -10.770 1.00 68.38 218 ALA A CA 1
ATOM 1749 C C . ALA A 1 218 ? 18.833 -21.033 -12.043 1.00 68.38 218 ALA A C 1
ATOM 1751 O O . ALA A 1 218 ? 18.346 -21.953 -12.690 1.00 68.38 218 ALA A O 1
ATOM 1752 N N . HIS A 1 219 ? 19.973 -20.433 -12.383 1.00 65.06 219 HIS A N 1
ATOM 1753 C CA . HIS A 1 219 ? 20.804 -20.837 -13.512 1.00 65.06 219 HIS A CA 1
ATOM 1754 C C . HIS A 1 219 ? 21.795 -21.953 -13.157 1.00 65.06 219 HIS A C 1
ATOM 1756 O O . HIS A 1 219 ? 22.122 -22.755 -14.027 1.00 65.06 219 HIS A O 1
ATOM 1762 N N . ALA A 1 220 ? 22.264 -22.034 -11.906 1.00 60.66 220 ALA A N 1
ATOM 1763 C CA . ALA A 1 220 ? 23.335 -22.957 -11.521 1.00 60.66 220 ALA A CA 1
ATOM 1764 C C . ALA A 1 220 ? 22.875 -24.281 -10.876 1.00 60.66 220 ALA A C 1
ATOM 1766 O O . ALA A 1 220 ? 23.717 -25.144 -10.637 1.00 60.66 220 ALA A O 1
ATOM 1767 N N . THR A 1 221 ? 21.592 -24.464 -10.527 1.00 66.00 221 THR A N 1
ATOM 1768 C CA . THR A 1 221 ? 21.173 -25.593 -9.661 1.00 66.00 221 THR A CA 1
ATOM 1769 C C . THR A 1 221 ? 19.807 -26.216 -10.010 1.00 66.00 221 THR A C 1
ATOM 1771 O O . THR A 1 221 ? 19.290 -26.054 -11.112 1.00 66.00 221 THR A O 1
ATOM 1774 N N . TRP A 1 222 ? 19.216 -26.954 -9.057 1.00 63.56 222 TRP A N 1
ATOM 1775 C CA . TRP A 1 222 ? 17.973 -27.735 -9.142 1.00 63.56 222 TRP A CA 1
ATOM 1776 C C . TRP A 1 222 ? 16.762 -26.990 -9.729 1.00 63.56 222 TRP A C 1
ATOM 1778 O O . TRP A 1 222 ? 15.887 -27.620 -10.327 1.00 63.56 222 TRP A O 1
ATOM 1788 N N . LEU A 1 223 ? 16.714 -25.659 -9.599 1.00 62.62 223 LEU A N 1
ATOM 1789 C CA . LEU A 1 223 ? 15.636 -24.852 -10.168 1.00 62.62 223 LEU A CA 1
ATOM 1790 C C . LEU A 1 223 ? 15.672 -24.843 -11.705 1.00 62.62 223 LEU A C 1
ATOM 1792 O O . LEU A 1 223 ? 14.612 -24.811 -12.320 1.00 62.62 223 LEU A O 1
ATOM 1796 N N . ALA A 1 224 ? 16.858 -24.922 -12.325 1.00 67.00 224 ALA A N 1
ATOM 1797 C CA . ALA A 1 224 ? 17.010 -24.968 -13.781 1.00 67.00 224 ALA A CA 1
ATOM 1798 C C . ALA A 1 224 ? 16.324 -26.208 -14.371 1.00 67.00 224 ALA A C 1
ATOM 1800 O O . ALA A 1 224 ? 15.622 -26.117 -15.374 1.00 67.00 224 ALA A O 1
ATOM 1801 N N . ALA A 1 225 ? 16.469 -27.359 -13.704 1.00 70.50 225 ALA A N 1
ATOM 1802 C CA . ALA A 1 225 ? 15.831 -28.606 -14.116 1.00 70.50 225 ALA A CA 1
ATOM 1803 C C . ALA A 1 225 ? 14.296 -28.533 -14.004 1.00 70.50 225 ALA A C 1
ATOM 1805 O O . ALA A 1 225 ? 13.589 -28.973 -14.909 1.00 70.50 225 ALA A O 1
ATOM 1806 N N . MET A 1 226 ? 13.770 -27.921 -12.935 1.00 69.62 226 MET A N 1
ATOM 1807 C CA . MET A 1 226 ? 12.324 -27.705 -12.779 1.00 69.62 226 MET A CA 1
ATOM 1808 C C . MET A 1 226 ? 11.763 -26.663 -13.756 1.00 69.62 226 MET A C 1
ATOM 1810 O O . MET A 1 226 ? 10.668 -26.843 -14.284 1.00 69.62 226 MET A O 1
ATOM 1814 N N . LEU A 1 227 ? 12.498 -25.581 -14.025 1.00 66.69 227 LEU A N 1
ATOM 1815 C CA . LEU A 1 227 ? 12.097 -24.547 -14.983 1.00 66.69 227 LEU A CA 1
ATOM 1816 C C . LEU A 1 227 ? 12.174 -25.056 -16.428 1.00 66.69 227 LEU A C 1
ATOM 1818 O O . LEU A 1 227 ? 11.308 -24.718 -17.232 1.00 66.69 227 LEU A O 1
ATOM 1822 N N . GLY A 1 228 ? 13.137 -25.927 -16.744 1.00 67.31 228 GLY A N 1
ATOM 1823 C CA . GLY A 1 228 ? 13.238 -26.601 -18.040 1.00 67.31 228 GLY A CA 1
ATOM 1824 C C . GLY A 1 228 ? 12.014 -27.461 -18.371 1.00 67.31 228 GLY A C 1
ATOM 1825 O O . GLY A 1 228 ? 11.605 -27.523 -19.528 1.00 67.31 228 GLY A O 1
ATOM 1826 N N . ALA A 1 229 ? 11.361 -28.043 -17.359 1.00 77.19 229 ALA A N 1
ATOM 1827 C CA . ALA A 1 229 ? 10.099 -28.770 -17.522 1.00 77.19 229 ALA A CA 1
ATOM 1828 C C . ALA A 1 229 ? 8.886 -27.851 -17.787 1.00 77.19 229 ALA A C 1
ATOM 1830 O O . ALA A 1 229 ? 7.822 -28.322 -18.195 1.00 77.19 229 ALA A O 1
ATOM 1831 N N . HIS A 1 230 ? 9.029 -26.536 -17.587 1.00 76.81 230 HIS A N 1
ATOM 1832 C CA . HIS A 1 230 ? 7.964 -25.551 -17.766 1.00 76.81 230 HIS A CA 1
ATOM 1833 C C . HIS A 1 230 ? 8.450 -24.317 -18.554 1.00 76.81 230 HIS A C 1
ATOM 1835 O O . HIS A 1 230 ? 8.642 -23.241 -17.976 1.00 76.81 230 HIS A O 1
ATOM 1841 N N . PRO A 1 231 ? 8.567 -24.413 -19.893 1.00 74.44 231 PRO A N 1
ATOM 1842 C CA . PRO A 1 231 ? 9.157 -23.364 -20.735 1.00 74.44 231 PRO A CA 1
ATOM 1843 C C . PRO A 1 231 ? 8.460 -22.002 -20.622 1.00 74.44 231 PRO A C 1
ATOM 1845 O O . PRO A 1 231 ? 9.096 -20.955 -20.696 1.00 74.44 231 PRO A O 1
ATOM 1848 N N . SER A 1 232 ? 7.145 -21.996 -20.392 1.00 72.62 232 SER A N 1
ATOM 1849 C CA . SER A 1 232 ? 6.356 -20.771 -20.215 1.00 72.62 232 SER A CA 1
ATOM 1850 C C . SER A 1 232 ? 6.591 -20.079 -18.866 1.00 72.62 232 SER A C 1
ATOM 1852 O O . SER A 1 232 ? 6.438 -18.861 -18.766 1.00 72.62 232 SER A O 1
ATOM 1854 N N . LEU A 1 233 ? 6.959 -20.834 -17.827 1.00 66.00 233 LEU A N 1
ATOM 1855 C CA . LEU A 1 233 ? 7.380 -20.307 -16.527 1.00 66.00 233 LEU A CA 1
ATOM 1856 C C . LEU A 1 233 ? 8.825 -19.816 -16.595 1.00 66.00 233 LEU A C 1
ATOM 1858 O O . LEU A 1 233 ? 9.096 -18.715 -16.124 1.00 66.00 233 LEU A O 1
ATOM 1862 N N . ALA A 1 234 ? 9.709 -20.575 -17.248 1.00 66.38 234 ALA A N 1
ATOM 1863 C CA . ALA A 1 234 ? 11.083 -20.168 -17.525 1.00 66.38 234 ALA A CA 1
ATOM 1864 C C . ALA A 1 234 ? 11.130 -18.833 -18.284 1.00 66.38 234 ALA A C 1
ATOM 1866 O O . ALA A 1 234 ? 11.763 -17.889 -17.826 1.00 66.38 234 ALA A O 1
ATOM 1867 N N . ALA A 1 235 ? 10.365 -18.697 -19.373 1.00 67.00 235 ALA A N 1
ATOM 1868 C CA . ALA A 1 235 ? 10.297 -17.459 -20.152 1.00 67.00 235 ALA A CA 1
ATOM 1869 C C . ALA A 1 235 ? 9.825 -16.241 -19.335 1.00 67.00 235 ALA A C 1
ATOM 1871 O O . ALA A 1 235 ? 10.216 -15.116 -19.628 1.00 67.00 235 ALA A O 1
ATOM 1872 N N . LYS A 1 236 ? 8.991 -16.445 -18.307 1.00 66.50 236 LYS A N 1
ATOM 1873 C CA . LYS A 1 236 ? 8.548 -15.368 -17.406 1.00 66.50 236 LYS A CA 1
ATOM 1874 C C . LYS A 1 236 ? 9.575 -15.044 -16.328 1.00 66.50 236 LYS A C 1
ATOM 1876 O O . LYS A 1 236 ? 9.725 -13.875 -15.997 1.00 66.50 236 LYS A O 1
ATOM 1881 N N . PHE A 1 237 ? 10.248 -16.057 -15.783 1.00 62.38 237 PHE A N 1
ATOM 1882 C CA . PHE A 1 237 ? 11.310 -15.879 -14.793 1.00 62.38 237 PHE A CA 1
ATOM 1883 C C . PHE A 1 237 ? 12.532 -15.178 -15.386 1.00 62.38 237 PHE A C 1
ATOM 1885 O O . PHE A 1 237 ? 13.124 -14.353 -14.712 1.00 62.38 237 PHE A O 1
ATOM 1892 N N . TYR A 1 238 ? 12.859 -15.457 -16.648 1.00 66.12 238 TYR A N 1
ATOM 1893 C CA . TYR A 1 238 ? 13.991 -14.850 -17.352 1.00 66.12 238 TYR A CA 1
ATOM 1894 C C . TYR A 1 238 ? 13.638 -13.560 -18.106 1.00 66.12 238 TYR A C 1
ATOM 1896 O O . TYR A 1 238 ? 14.448 -13.063 -18.883 1.00 66.12 238 TYR A O 1
ATOM 1904 N N . ALA A 1 239 ? 12.430 -13.018 -17.929 1.00 64.81 239 ALA A N 1
ATOM 1905 C CA . ALA A 1 239 ? 12.068 -11.743 -18.533 1.00 64.81 239 ALA A CA 1
ATOM 1906 C C . ALA A 1 239 ? 12.578 -10.585 -17.662 1.00 64.81 239 ALA A C 1
ATOM 1908 O O . ALA A 1 239 ? 12.124 -10.434 -16.530 1.00 64.81 239 ALA A O 1
ATOM 1909 N N . ASP A 1 240 ? 13.410 -9.698 -18.219 1.00 60.81 240 ASP A N 1
ATOM 1910 C CA . ASP A 1 240 ? 13.999 -8.537 -17.516 1.00 60.81 240 ASP A CA 1
ATOM 1911 C C . ASP A 1 240 ? 12.964 -7.647 -16.798 1.00 60.81 240 ASP A C 1
ATOM 1913 O O . ASP A 1 240 ? 13.221 -7.042 -15.755 1.00 60.81 240 ASP A O 1
ATOM 1917 N N . ASN A 1 241 ? 11.743 -7.581 -17.333 1.00 66.06 241 ASN A N 1
ATOM 1918 C CA . ASN A 1 241 ? 10.653 -6.817 -16.726 1.00 66.06 241 ASN A CA 1
ATOM 1919 C C . ASN A 1 241 ? 10.123 -7.452 -15.427 1.00 66.06 241 ASN A C 1
ATOM 1921 O O . ASN A 1 241 ? 9.550 -6.750 -14.594 1.00 66.06 241 ASN A O 1
ATOM 1925 N N . TYR A 1 242 ? 10.276 -8.766 -15.248 1.00 72.31 242 TYR A N 1
ATOM 1926 C CA . TYR A 1 242 ? 9.833 -9.482 -14.053 1.00 72.31 242 TYR A CA 1
ATOM 1927 C C . TYR A 1 242 ? 10.774 -9.236 -12.870 1.00 72.31 242 TYR A C 1
ATOM 1929 O O . TYR A 1 242 ? 10.300 -8.990 -11.759 1.00 72.31 242 TYR A O 1
ATOM 1937 N N . ASP A 1 243 ? 12.081 -9.170 -13.122 1.00 79.75 243 ASP A N 1
ATOM 1938 C CA . ASP A 1 243 ? 13.095 -8.815 -12.125 1.00 79.75 243 ASP A CA 1
ATOM 1939 C C . ASP A 1 243 ? 12.824 -7.453 -11.507 1.00 79.75 243 ASP A C 1
ATOM 1941 O O . ASP A 1 243 ? 12.760 -7.317 -10.286 1.00 79.75 243 ASP A O 1
ATOM 1945 N N . ALA A 1 244 ? 12.574 -6.447 -12.346 1.00 82.19 244 ALA A N 1
ATOM 1946 C CA . ALA A 1 244 ? 12.238 -5.104 -11.893 1.00 82.19 244 ALA A CA 1
ATOM 1947 C C . ALA A 1 244 ? 11.005 -5.100 -10.967 1.00 82.19 244 ALA A C 1
ATOM 1949 O O . ALA A 1 244 ? 10.994 -4.422 -9.937 1.00 82.19 244 ALA A O 1
ATOM 1950 N N . VAL A 1 245 ? 9.982 -5.899 -11.290 1.00 83.00 245 VAL A N 1
ATOM 1951 C CA . VAL A 1 245 ? 8.784 -6.057 -10.449 1.00 83.00 245 VAL A CA 1
ATOM 1952 C C . VAL A 1 245 ? 9.116 -6.731 -9.120 1.00 83.00 245 VAL A C 1
ATOM 1954 O O . VAL A 1 245 ? 8.660 -6.257 -8.077 1.00 83.00 245 VAL A O 1
ATOM 1957 N N . LEU A 1 246 ? 9.924 -7.794 -9.119 1.00 84.00 246 LEU A N 1
ATOM 1958 C CA . LEU A 1 246 ? 10.368 -8.464 -7.893 1.00 84.00 246 LEU A CA 1
ATOM 1959 C C . LEU A 1 246 ? 11.183 -7.526 -7.001 1.00 84.00 246 LEU A C 1
ATOM 1961 O O . LEU A 1 246 ? 10.907 -7.435 -5.803 1.00 84.00 246 LEU A O 1
ATOM 1965 N N . VAL A 1 247 ? 12.120 -6.771 -7.579 1.00 87.38 247 VAL A N 1
ATOM 1966 C CA . VAL A 1 247 ? 12.867 -5.717 -6.880 1.00 87.38 247 VAL A CA 1
ATOM 1967 C C . VAL A 1 247 ? 11.897 -4.727 -6.234 1.00 87.38 247 VAL A C 1
ATOM 1969 O O . VAL A 1 247 ? 12.031 -4.421 -5.050 1.00 87.38 247 VAL A O 1
ATOM 1972 N N . GLY A 1 248 ? 10.871 -4.284 -6.965 1.00 86.06 248 GLY A N 1
ATOM 1973 C CA . GLY A 1 248 ? 9.817 -3.416 -6.440 1.00 86.06 248 GLY A CA 1
ATOM 1974 C C . GLY A 1 248 ? 9.024 -4.026 -5.279 1.00 86.06 248 GLY A C 1
ATOM 1975 O O . GLY A 1 248 ? 8.758 -3.349 -4.281 1.00 86.06 248 GLY A O 1
ATOM 1976 N N . ILE A 1 249 ? 8.675 -5.313 -5.364 1.00 88.12 249 ILE A N 1
ATOM 1977 C CA . ILE A 1 249 ? 7.985 -6.042 -4.288 1.00 88.12 249 ILE A CA 1
ATOM 1978 C C . ILE A 1 249 ? 8.855 -6.068 -3.030 1.00 88.12 249 ILE A C 1
ATOM 1980 O O . ILE A 1 249 ? 8.386 -5.683 -1.955 1.00 88.12 249 ILE A O 1
ATOM 1984 N N . PHE A 1 250 ? 10.126 -6.465 -3.147 1.00 87.00 250 PHE A N 1
ATOM 1985 C CA . PHE A 1 250 ? 11.057 -6.465 -2.017 1.00 87.00 250 PHE A CA 1
ATOM 1986 C C . PHE A 1 250 ? 11.248 -5.058 -1.448 1.00 87.00 250 PHE A C 1
ATOM 1988 O O . PHE A 1 250 ? 11.219 -4.880 -0.227 1.00 87.00 250 PHE A O 1
ATOM 1995 N N . ALA A 1 251 ? 11.336 -4.047 -2.315 1.00 88.25 251 ALA A N 1
ATOM 1996 C CA . ALA A 1 251 ? 11.458 -2.661 -1.901 1.00 88.25 251 ALA A CA 1
ATOM 1997 C C . ALA A 1 251 ? 10.265 -2.204 -1.052 1.00 88.25 251 ALA A C 1
ATOM 1999 O O . ALA A 1 251 ? 10.447 -1.630 0.027 1.00 88.25 251 ALA A O 1
ATOM 2000 N N . GLY A 1 252 ? 9.040 -2.523 -1.471 1.00 85.69 252 GLY A N 1
ATOM 2001 C CA . GLY A 1 252 ? 7.833 -2.151 -0.733 1.00 85.69 252 GLY A CA 1
ATOM 2002 C C . GLY A 1 252 ? 7.549 -2.995 0.522 1.00 85.69 252 GLY A C 1
ATOM 2003 O O . GLY A 1 252 ? 6.761 -2.576 1.381 1.00 85.69 252 GLY A O 1
ATOM 2004 N N . LEU A 1 253 ? 8.205 -4.152 0.674 1.00 87.88 253 LEU A N 1
ATOM 2005 C CA . LEU A 1 253 ? 8.180 -4.967 1.897 1.00 87.88 253 LEU A CA 1
ATOM 2006 C C . LEU A 1 253 ? 9.133 -4.460 2.985 1.00 87.88 253 LEU A C 1
ATOM 2008 O O . LEU A 1 253 ? 9.019 -4.880 4.140 1.00 87.88 253 LEU A O 1
ATOM 2012 N N . THR A 1 254 ? 10.050 -3.549 2.659 1.00 85.94 254 THR A N 1
ATOM 2013 C CA . THR A 1 254 ? 11.005 -3.044 3.644 1.00 85.94 254 THR A CA 1
ATOM 2014 C C . THR A 1 254 ? 10.336 -2.360 4.832 1.00 85.94 254 THR A C 1
ATOM 2016 O O . THR A 1 254 ? 9.228 -1.806 4.773 1.00 85.94 254 THR A O 1
ATOM 2019 N N . ARG A 1 255 ? 11.056 -2.364 5.958 1.00 82.69 255 ARG A N 1
ATOM 2020 C CA . ARG A 1 255 ? 10.613 -1.702 7.187 1.00 82.69 255 ARG A CA 1
ATOM 2021 C C . ARG A 1 255 ? 10.440 -0.193 6.999 1.00 82.69 255 ARG A C 1
ATOM 2023 O O . ARG A 1 255 ? 9.501 0.355 7.564 1.00 82.69 255 ARG A O 1
ATOM 2030 N N . PHE A 1 256 ? 11.283 0.456 6.194 1.00 81.25 256 PHE A N 1
ATOM 2031 C CA . PHE A 1 256 ? 11.200 1.895 5.919 1.00 81.25 256 PHE A CA 1
ATOM 2032 C C . PHE A 1 256 ? 9.920 2.266 5.168 1.00 81.25 256 PHE A C 1
ATOM 2034 O O . PHE A 1 256 ? 9.153 3.098 5.652 1.00 81.25 256 PHE A O 1
ATOM 2041 N N . VAL A 1 257 ? 9.615 1.581 4.059 1.00 86.31 257 VAL A N 1
ATOM 2042 C CA . VAL A 1 257 ? 8.339 1.779 3.352 1.00 86.31 257 VAL A CA 1
ATOM 2043 C C . VAL A 1 257 ? 7.172 1.474 4.283 1.00 86.31 257 VAL A C 1
ATOM 2045 O O . VAL A 1 257 ? 6.180 2.201 4.309 1.00 86.31 257 VAL A O 1
ATOM 2048 N N . SER A 1 258 ? 7.290 0.429 5.105 1.00 85.31 258 SER A N 1
ATOM 2049 C CA . SER A 1 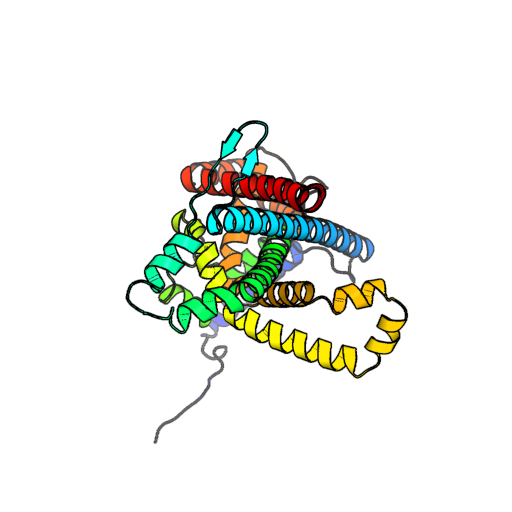258 ? 6.259 0.094 6.084 1.00 85.31 258 SER A CA 1
ATOM 2050 C C . SER A 1 258 ? 6.008 1.185 7.111 1.00 85.31 258 SER A C 1
ATOM 2052 O O . SER A 1 258 ? 4.851 1.471 7.399 1.00 85.31 258 SER A O 1
ATOM 2054 N N . TYR A 1 259 ? 7.065 1.810 7.615 1.00 80.88 259 TYR A N 1
ATOM 2055 C CA . TYR A 1 259 ? 6.981 2.899 8.577 1.00 80.88 259 TYR A CA 1
ATOM 2056 C C . TYR A 1 259 ? 6.243 4.111 7.999 1.00 80.88 259 TYR A C 1
ATOM 2058 O O . TYR A 1 259 ? 5.323 4.625 8.624 1.00 80.88 259 TYR A O 1
ATOM 2066 N N . VAL A 1 260 ? 6.592 4.513 6.775 1.00 84.56 260 VAL A N 1
ATOM 2067 C CA . VAL A 1 260 ? 5.979 5.666 6.095 1.00 84.56 260 VAL A CA 1
ATOM 2068 C C . VAL A 1 260 ? 4.507 5.409 5.757 1.00 84.56 260 VAL A C 1
ATOM 2070 O O . VAL A 1 260 ? 3.675 6.311 5.815 1.00 84.56 260 VAL A O 1
ATOM 2073 N N . THR A 1 261 ? 4.165 4.169 5.409 1.00 86.94 261 THR A N 1
ATOM 2074 C CA . THR A 1 261 ? 2.840 3.836 4.865 1.00 86.94 261 THR A CA 1
ATOM 2075 C C . THR A 1 261 ? 1.836 3.414 5.927 1.00 86.94 261 THR A C 1
ATOM 2077 O O . THR A 1 261 ? 0.665 3.759 5.805 1.00 86.94 261 THR A O 1
ATOM 2080 N N . ASN A 1 262 ? 2.251 2.717 6.990 1.00 87.06 262 ASN A N 1
ATOM 2081 C CA . ASN A 1 262 ? 1.345 2.208 8.029 1.00 87.06 262 ASN A CA 1
ATOM 2082 C C . ASN A 1 262 ? 0.399 3.265 8.627 1.00 87.06 262 ASN A C 1
ATOM 2084 O O . ASN A 1 262 ? -0.785 2.956 8.760 1.00 87.06 262 ASN A O 1
ATOM 2088 N N . PRO A 1 263 ? 0.843 4.495 8.949 1.00 85.06 263 PRO A N 1
ATOM 2089 C CA . PRO A 1 263 ? -0.053 5.540 9.437 1.00 85.06 263 PRO A CA 1
ATOM 2090 C C . PRO A 1 263 ? -1.162 5.869 8.433 1.00 85.06 263 PRO A C 1
ATOM 2092 O O . PRO A 1 263 ? -2.310 6.083 8.824 1.00 85.06 263 PRO A O 1
ATOM 2095 N N . VAL A 1 264 ? -0.834 5.881 7.136 1.00 86.06 264 VAL A N 1
ATOM 2096 C CA . VAL A 1 264 ? -1.786 6.133 6.044 1.00 86.06 264 VAL A CA 1
ATOM 2097 C C . VAL A 1 264 ? -2.761 4.979 5.915 1.00 86.06 264 VAL A C 1
ATOM 2099 O O . VAL A 1 264 ? -3.972 5.201 5.879 1.00 86.06 264 VAL A O 1
ATOM 2102 N N . LEU A 1 265 ? -2.252 3.745 5.938 1.00 89.00 265 LEU A N 1
ATOM 2103 C CA . LEU A 1 265 ? -3.087 2.548 5.907 1.00 89.00 265 LEU A CA 1
ATOM 2104 C C . LEU A 1 265 ? -4.069 2.529 7.090 1.00 89.00 265 LEU A C 1
ATOM 2106 O O . LEU A 1 265 ? -5.250 2.229 6.889 1.00 89.00 265 LEU A O 1
ATOM 2110 N N . ASP A 1 266 ? -3.623 2.910 8.293 1.00 87.81 266 ASP A N 1
ATOM 2111 C CA . ASP A 1 266 ? -4.492 3.048 9.465 1.00 87.81 266 ASP A CA 1
ATOM 2112 C C . ASP A 1 266 ? -5.523 4.158 9.278 1.00 87.81 266 ASP A C 1
ATOM 2114 O O . ASP A 1 266 ? -6.714 3.913 9.451 1.00 87.81 266 ASP A O 1
ATOM 2118 N N . SER A 1 267 ? -5.102 5.359 8.870 1.00 85.94 267 SER A N 1
ATOM 2119 C CA . SER A 1 267 ? -6.005 6.500 8.682 1.00 85.94 267 SER A CA 1
ATOM 2120 C C . SER A 1 267 ? -7.122 6.191 7.683 1.00 85.94 267 SER A C 1
ATOM 2122 O O . SER A 1 267 ? -8.288 6.518 7.936 1.00 85.94 267 SER A O 1
ATOM 2124 N N . ASN A 1 268 ? -6.783 5.508 6.585 1.00 88.50 268 ASN A N 1
ATOM 2125 C CA . ASN A 1 268 ? -7.723 5.034 5.573 1.00 88.50 268 ASN A CA 1
ATOM 2126 C C . ASN A 1 268 ? -8.691 4.005 6.167 1.00 88.50 268 ASN A C 1
ATOM 2128 O O . ASN A 1 268 ? -9.910 4.146 6.048 1.00 88.50 268 ASN A O 1
ATOM 2132 N N . THR A 1 269 ? -8.156 2.994 6.854 1.00 90.00 269 THR A N 1
ATOM 2133 C CA . THR A 1 269 ? -8.945 1.912 7.460 1.00 90.00 269 THR A CA 1
ATOM 2134 C C . THR A 1 269 ? -9.925 2.456 8.502 1.00 90.00 269 THR A C 1
ATOM 2136 O O . THR A 1 269 ? -11.120 2.154 8.460 1.00 90.00 269 THR A O 1
ATOM 2139 N N . VAL A 1 270 ? -9.447 3.323 9.398 1.00 89.06 270 VAL A N 1
ATOM 2140 C CA . VAL A 1 270 ? -10.243 3.998 10.431 1.00 89.06 270 VAL A CA 1
ATOM 2141 C C . VAL A 1 270 ? -11.312 4.888 9.804 1.00 89.06 270 VAL A C 1
ATOM 2143 O O . VAL A 1 270 ? -12.444 4.890 10.284 1.00 89.06 270 VAL A O 1
ATOM 2146 N N . TYR A 1 271 ? -10.997 5.619 8.731 1.00 89.50 271 TYR A N 1
ATOM 2147 C CA . TYR A 1 271 ? -11.969 6.466 8.038 1.00 89.50 271 TYR A CA 1
ATOM 2148 C C . TYR A 1 271 ? -13.159 5.660 7.515 1.00 89.50 271 TYR A C 1
ATOM 2150 O O . TYR A 1 271 ? -14.308 5.953 7.856 1.00 89.50 271 TYR A O 1
ATOM 2158 N N . PHE A 1 272 ? -12.895 4.628 6.709 1.00 90.69 272 PHE A N 1
ATOM 2159 C CA . PHE A 1 272 ? -13.966 3.825 6.123 1.00 90.69 272 PHE A CA 1
ATOM 2160 C C . PHE A 1 272 ? -14.736 3.060 7.198 1.00 90.69 272 PHE A C 1
ATOM 2162 O O . PHE A 1 272 ? -15.959 2.946 7.101 1.00 90.69 272 PHE A O 1
ATOM 2169 N N . ALA A 1 273 ? -14.051 2.593 8.250 1.00 91.62 273 ALA A N 1
ATOM 2170 C CA . ALA A 1 273 ? -14.703 1.958 9.390 1.00 91.62 273 ALA A CA 1
ATOM 2171 C C . ALA A 1 273 ? -15.672 2.910 10.100 1.00 91.62 273 ALA A C 1
ATOM 2173 O O . ALA A 1 273 ? -16.850 2.586 10.235 1.00 91.62 273 ALA A O 1
ATOM 2174 N N . ARG A 1 274 ? -15.222 4.121 10.459 1.00 91.31 274 ARG A N 1
ATOM 2175 C CA . ARG A 1 274 ? -16.077 5.160 11.059 1.00 91.31 274 ARG A CA 1
ATOM 2176 C C . ARG A 1 274 ? -17.265 5.487 10.171 1.00 91.31 274 ARG A C 1
ATOM 2178 O O . ARG A 1 274 ? -18.385 5.504 10.658 1.00 91.31 274 ARG A O 1
ATOM 2185 N N . ARG A 1 275 ? -17.056 5.680 8.866 1.00 91.00 275 ARG A N 1
ATOM 2186 C CA . ARG A 1 275 ? -18.147 5.970 7.919 1.00 91.00 275 ARG A CA 1
ATOM 2187 C C . ARG A 1 275 ? -19.195 4.864 7.876 1.00 91.00 275 ARG A C 1
ATOM 2189 O O . ARG A 1 275 ? -20.371 5.145 7.658 1.00 91.00 275 ARG A O 1
ATOM 2196 N N . ARG A 1 276 ? -18.784 3.611 8.056 1.00 93.31 276 ARG A N 1
ATOM 2197 C CA . ARG A 1 276 ? -19.692 2.466 8.070 1.00 93.31 276 ARG A CA 1
ATOM 2198 C C . ARG A 1 276 ? -20.449 2.353 9.398 1.00 93.31 276 ARG A C 1
ATOM 2200 O O . ARG A 1 276 ? -21.671 2.229 9.365 1.00 93.31 276 ARG A O 1
ATOM 2207 N N . VAL A 1 277 ? -19.751 2.491 10.526 1.00 93.06 277 VAL A N 1
ATOM 2208 C CA . VAL A 1 277 ? -20.335 2.497 11.883 1.00 93.06 277 VAL A CA 1
ATOM 2209 C C . VAL A 1 277 ? -21.297 3.673 12.074 1.00 93.06 277 VAL A C 1
ATOM 2211 O O . VAL A 1 277 ? -22.398 3.481 12.570 1.00 93.06 277 VAL A O 1
ATOM 2214 N N . ALA A 1 278 ? -20.951 4.864 11.579 1.00 91.31 278 ALA A N 1
ATOM 2215 C CA . ALA A 1 278 ? -21.806 6.055 11.603 1.00 91.31 278 ALA A CA 1
ATOM 2216 C C . ALA A 1 278 ? -23.143 5.870 10.859 1.00 91.31 278 ALA A C 1
ATOM 2218 O O . ALA A 1 278 ? -24.099 6.597 11.118 1.00 91.31 278 ALA A O 1
ATOM 2219 N N . LYS A 1 279 ? -23.201 4.907 9.927 1.00 91.38 279 LYS A N 1
ATOM 2220 C CA . LYS A 1 279 ? -24.408 4.503 9.191 1.00 91.38 279 LYS A CA 1
ATOM 2221 C C . LYS A 1 279 ? -25.120 3.297 9.822 1.00 91.38 279 LYS A C 1
ATOM 2223 O O . LYS A 1 279 ? -25.970 2.707 9.162 1.00 91.38 279 LYS A O 1
ATOM 2228 N N . GLY A 1 280 ? -24.707 2.851 11.009 1.00 89.25 280 GLY A N 1
ATOM 2229 C CA . GLY A 1 280 ? -25.234 1.649 11.663 1.00 89.25 280 GLY A CA 1
ATOM 2230 C C . GLY A 1 280 ? -24.948 0.345 10.905 1.00 89.25 280 GLY A C 1
ATOM 2231 O O . GLY A 1 280 ? -25.607 -0.667 11.131 1.00 89.25 280 GLY A O 1
ATOM 2232 N N . LYS A 1 281 ? -23.994 0.336 9.961 1.00 89.62 281 LYS A N 1
ATOM 2233 C CA . LYS A 1 281 ? -23.730 -0.835 9.110 1.00 89.62 281 LYS A CA 1
ATOM 2234 C C . LYS A 1 281 ? -22.675 -1.747 9.740 1.00 89.62 281 LYS A C 1
ATOM 2236 O O . LYS A 1 281 ? -21.555 -1.317 10.005 1.00 89.62 281 LYS A O 1
ATOM 2241 N N . LYS A 1 282 ? -22.995 -3.038 9.864 1.00 87.00 282 LYS A N 1
ATOM 2242 C CA . LYS A 1 282 ? -22.063 -4.093 10.309 1.00 87.00 282 LYS A CA 1
ATOM 2243 C C . LYS A 1 282 ? -21.072 -4.511 9.213 1.00 87.00 282 LYS A C 1
ATOM 2245 O O . LYS A 1 282 ? -21.230 -4.154 8.031 1.00 87.00 282 LYS A O 1
ATOM 2250 N N . GLY A 1 283 ? -20.045 -5.272 9.592 1.00 85.06 283 GLY A N 1
ATOM 2251 C CA . GLY A 1 283 ? -19.147 -5.940 8.651 1.00 85.06 283 GLY A CA 1
ATOM 2252 C C . GLY A 1 283 ? -19.912 -6.910 7.744 1.00 85.06 283 GLY A C 1
ATOM 2253 O O . GLY A 1 283 ? -20.522 -7.859 8.212 1.00 85.06 283 GLY A O 1
ATOM 2254 N N . ALA A 1 284 ? -19.905 -6.660 6.434 1.00 87.81 284 ALA A N 1
ATOM 2255 C CA . ALA A 1 284 ? -20.374 -7.613 5.432 1.00 87.81 284 ALA A CA 1
ATOM 2256 C C . ALA A 1 284 ? -19.356 -8.741 5.206 1.00 87.81 284 ALA A C 1
ATOM 2258 O O . ALA A 1 284 ? -18.160 -8.528 5.390 1.00 87.81 284 ALA A O 1
ATOM 2259 N N . TRP A 1 285 ? -19.823 -9.908 4.757 1.00 84.56 285 TRP A N 1
ATOM 2260 C CA . TRP A 1 285 ? -19.002 -11.108 4.542 1.00 84.56 285 TRP A CA 1
ATOM 2261 C C . TRP A 1 285 ? -17.838 -10.904 3.558 1.00 84.56 285 TRP A C 1
ATOM 2263 O O . TRP A 1 285 ? -16.787 -11.509 3.736 1.00 84.56 285 TRP A O 1
ATOM 2273 N N . TRP A 1 286 ? -18.008 -10.017 2.575 1.00 84.38 286 TRP A N 1
ATOM 2274 C CA . TRP A 1 286 ? -17.012 -9.696 1.549 1.00 84.38 286 TRP A CA 1
ATOM 2275 C C . TRP A 1 286 ? -15.906 -8.745 2.027 1.00 84.38 286 TRP A C 1
ATOM 2277 O O . TRP A 1 286 ? -14.993 -8.408 1.277 1.00 84.38 286 TRP A O 1
ATOM 2287 N N . HIS A 1 287 ? -15.971 -8.259 3.266 1.00 88.88 287 HIS A N 1
ATOM 2288 C CA . HIS A 1 287 ? -14.881 -7.460 3.815 1.00 88.88 287 HIS A CA 1
ATOM 2289 C C . HIS A 1 287 ? -13.698 -8.339 4.222 1.00 88.88 287 HIS A C 1
ATOM 2291 O O . HIS A 1 287 ? -13.904 -9.431 4.766 1.00 88.88 287 HIS A O 1
ATOM 2297 N N . PRO A 1 288 ? -12.457 -7.830 4.096 1.00 88.19 288 PRO A N 1
ATOM 2298 C CA . PRO A 1 288 ? -11.284 -8.517 4.616 1.00 88.19 288 PRO A CA 1
ATOM 2299 C C . PRO A 1 288 ? -11.479 -8.901 6.093 1.00 88.19 288 PRO A C 1
ATOM 2301 O O . PRO A 1 288 ? -11.958 -8.073 6.875 1.00 88.19 288 PRO A O 1
ATOM 2304 N N . PRO A 1 289 ? -11.103 -10.121 6.519 1.00 87.69 289 PRO A N 1
ATOM 2305 C CA . PRO A 1 289 ? -11.332 -10.593 7.887 1.00 87.69 289 PRO A CA 1
ATOM 2306 C C . PRO A 1 289 ? -10.818 -9.640 8.977 1.00 87.69 289 PRO A C 1
ATOM 2308 O O . PRO A 1 289 ? -11.539 -9.346 9.926 1.00 87.69 289 PRO A O 1
ATOM 2311 N N . ALA A 1 290 ? -9.613 -9.081 8.812 1.00 87.50 290 ALA A N 1
ATOM 2312 C CA . ALA A 1 290 ? -9.054 -8.109 9.757 1.00 87.50 290 ALA A CA 1
ATOM 2313 C C . ALA A 1 290 ? -9.883 -6.813 9.842 1.00 87.50 290 ALA A C 1
ATOM 2315 O O . ALA A 1 290 ? -10.033 -6.240 10.920 1.00 87.50 290 ALA A O 1
ATOM 2316 N N . TYR A 1 291 ? -10.453 -6.372 8.718 1.00 90.38 291 TYR A N 1
ATOM 2317 C CA . TYR A 1 291 ? -11.323 -5.201 8.671 1.00 90.38 291 TYR A CA 1
ATOM 2318 C C . TYR A 1 291 ? -12.692 -5.475 9.306 1.00 90.38 291 TYR A C 1
ATOM 2320 O O . TYR A 1 291 ? -13.209 -4.614 10.013 1.00 90.38 291 TYR A O 1
ATOM 2328 N N . ARG A 1 292 ? -13.257 -6.678 9.122 1.00 90.06 292 ARG A N 1
ATOM 2329 C CA . ARG A 1 292 ? -14.494 -7.107 9.805 1.00 90.06 292 ARG A CA 1
ATOM 2330 C C . ARG A 1 292 ? -14.332 -7.086 11.318 1.00 90.06 292 ARG A C 1
ATOM 2332 O O . ARG A 1 292 ? -15.099 -6.408 11.986 1.00 90.06 292 ARG A O 1
ATOM 2339 N N . LEU A 1 293 ? -13.276 -7.723 11.829 1.00 87.94 293 LEU A N 1
ATOM 2340 C CA . LEU A 1 293 ? -12.969 -7.705 13.261 1.00 87.94 293 LEU A CA 1
ATOM 2341 C C . LEU A 1 293 ? -12.842 -6.281 13.799 1.00 87.94 293 LEU A C 1
ATOM 2343 O O . LEU A 1 293 ? -13.349 -5.976 14.873 1.00 87.94 293 LEU A O 1
ATOM 2347 N N . PHE A 1 294 ? -12.185 -5.403 13.044 1.00 89.88 294 PHE A N 1
ATOM 2348 C CA . PHE A 1 294 ? -12.029 -4.006 13.418 1.00 89.88 294 PHE A CA 1
ATOM 2349 C C . PHE A 1 294 ? -13.351 -3.219 13.402 1.00 89.88 294 PHE A C 1
ATOM 2351 O O . PHE A 1 294 ? -13.584 -2.393 14.281 1.00 89.88 294 PHE A O 1
ATOM 2358 N N . LEU A 1 295 ? -14.234 -3.470 12.433 1.00 91.00 295 LEU A N 1
ATOM 2359 C CA . LEU A 1 295 ? -15.578 -2.888 12.402 1.00 91.00 295 LEU A CA 1
ATOM 2360 C C . LEU A 1 295 ? -16.405 -3.331 13.604 1.00 91.00 295 LEU A C 1
ATOM 2362 O O . LEU A 1 295 ? -17.008 -2.490 14.268 1.00 91.00 295 LEU A O 1
ATOM 2366 N N . ASP A 1 296 ? -16.406 -4.633 13.880 1.00 88.56 296 ASP A N 1
ATOM 2367 C CA . ASP A 1 296 ? -17.134 -5.203 15.007 1.00 88.56 296 ASP A CA 1
ATOM 2368 C C . ASP A 1 296 ? -16.606 -4.624 16.313 1.00 88.56 296 ASP A C 1
ATOM 2370 O O . ASP A 1 296 ? -17.397 -4.291 17.183 1.00 88.56 296 ASP A O 1
ATOM 2374 N N . ASP A 1 297 ? -15.289 -4.423 16.422 1.00 87.25 297 ASP A N 1
ATOM 2375 C CA . ASP A 1 297 ? -14.640 -3.742 17.540 1.00 87.25 297 ASP A CA 1
ATOM 2376 C C . ASP A 1 297 ? -15.137 -2.315 17.766 1.00 87.25 297 ASP A C 1
ATOM 2378 O O . ASP A 1 297 ? -15.466 -1.918 18.884 1.00 87.25 297 ASP A O 1
ATOM 2382 N N . MET A 1 298 ? -15.203 -1.541 16.685 1.00 86.44 298 MET A N 1
ATOM 2383 C CA . MET A 1 298 ? -15.657 -0.160 16.733 1.00 86.44 298 MET A CA 1
ATOM 2384 C C . MET A 1 298 ? -17.144 -0.049 17.059 1.00 86.44 298 MET A C 1
ATOM 2386 O O . MET A 1 298 ? -17.539 0.926 17.687 1.00 86.44 298 MET A O 1
ATOM 2390 N N . ALA A 1 299 ? -17.948 -1.029 16.646 1.00 87.06 299 ALA A N 1
ATOM 2391 C CA . ALA A 1 299 ? -19.394 -1.039 16.823 1.00 87.06 299 ALA A CA 1
ATOM 2392 C C . ALA A 1 299 ? -19.865 -1.596 18.181 1.00 87.06 299 ALA A C 1
ATOM 2394 O O . ALA A 1 299 ? -21.066 -1.596 18.429 1.00 87.06 299 ALA A O 1
ATOM 2395 N N . ARG A 1 300 ? -18.968 -2.080 19.060 1.00 83.94 300 ARG A N 1
ATOM 2396 C CA . ARG A 1 300 ? -19.371 -2.714 20.339 1.00 83.94 300 ARG A CA 1
ATOM 2397 C C . ARG A 1 300 ? -19.957 -1.742 21.359 1.00 83.94 300 ARG A C 1
ATOM 2399 O O . ARG A 1 300 ? -20.681 -2.172 22.248 1.00 83.94 300 ARG A O 1
ATOM 2406 N N . TYR A 1 301 ? -19.580 -0.469 21.289 1.00 82.19 301 TYR A N 1
ATOM 2407 C CA . TYR A 1 301 ? -19.997 0.530 22.272 1.00 82.19 301 TYR A CA 1
ATOM 2408 C C . TYR A 1 301 ? -21.403 1.052 21.959 1.00 82.19 301 TYR A C 1
ATOM 2410 O O . TYR A 1 301 ? -21.730 1.270 20.794 1.00 82.19 301 TYR A O 1
ATOM 2418 N N . ALA A 1 302 ? -22.214 1.296 22.993 1.00 78.75 302 ALA A N 1
ATOM 2419 C CA . ALA A 1 302 ? -23.581 1.802 22.835 1.00 78.75 302 ALA A CA 1
ATOM 2420 C C . ALA A 1 302 ? -23.630 3.153 22.090 1.00 78.75 302 ALA A C 1
ATOM 2422 O O . ALA A 1 302 ? -24.530 3.394 21.294 1.00 78.75 302 ALA A O 1
ATOM 2423 N N . ASP A 1 303 ? -22.609 3.990 22.279 1.00 86.38 303 ASP A N 1
ATOM 2424 C CA . ASP A 1 303 ? -22.439 5.297 21.638 1.00 86.38 303 ASP A CA 1
ATOM 2425 C C . ASP A 1 303 ? -21.506 5.258 20.410 1.00 86.38 303 ASP A C 1
ATOM 2427 O O . ASP A 1 303 ? -21.049 6.292 19.916 1.00 86.38 303 ASP A O 1
ATOM 2431 N N . ALA A 1 304 ? -21.205 4.066 19.878 1.00 85.56 304 ALA A N 1
ATOM 2432 C CA . ALA A 1 304 ? -20.279 3.899 18.757 1.00 85.56 304 ALA A CA 1
ATOM 2433 C C . ALA A 1 304 ? -20.676 4.722 17.524 1.00 85.56 304 ALA A C 1
ATOM 2435 O O . ALA A 1 304 ? -19.810 5.284 16.847 1.00 85.56 304 ALA A O 1
ATOM 2436 N N . GLN A 1 305 ? -21.976 4.794 17.228 1.00 90.00 305 GLN A N 1
ATOM 2437 C CA . GLN A 1 305 ? -22.491 5.537 16.082 1.00 90.00 305 GLN A CA 1
ATOM 2438 C C . GLN A 1 305 ? -22.291 7.047 16.252 1.00 90.00 305 GLN A C 1
ATOM 2440 O O . GLN A 1 305 ? -21.776 7.690 15.337 1.00 90.00 305 GLN A O 1
ATOM 2445 N N . GLU A 1 306 ? -22.621 7.593 17.423 1.00 88.31 306 GLU A N 1
ATOM 2446 C CA . GLU A 1 306 ? -22.457 9.014 17.744 1.00 88.31 306 GLU A CA 1
ATOM 2447 C C . GLU A 1 306 ? -20.978 9.415 17.727 1.00 88.31 306 GLU A C 1
ATOM 2449 O O . GLU A 1 306 ? -20.587 10.346 17.019 1.00 88.31 306 GLU A O 1
ATOM 2454 N N . ARG A 1 307 ? -20.110 8.631 18.382 1.00 87.12 307 ARG A N 1
ATOM 2455 C CA . ARG A 1 307 ? -18.653 8.842 18.346 1.00 87.12 307 ARG A CA 1
ATOM 2456 C C . ARG A 1 307 ? -18.102 8.802 16.925 1.00 87.12 307 ARG A C 1
ATOM 2458 O O . ARG A 1 307 ? -17.207 9.576 16.581 1.00 87.12 307 ARG A O 1
ATOM 2465 N N . ALA A 1 308 ? -18.600 7.891 16.089 1.00 86.88 308 ALA A N 1
ATOM 2466 C CA . ALA A 1 308 ? -18.176 7.795 14.699 1.00 86.88 308 ALA A CA 1
ATOM 2467 C C . ALA A 1 308 ? -18.632 9.009 13.878 1.00 86.88 308 ALA A C 1
ATOM 2469 O O . ALA A 1 308 ? -17.845 9.508 13.074 1.00 86.88 308 ALA A O 1
ATOM 2470 N N . GLN A 1 309 ? -19.855 9.501 14.090 1.00 89.75 309 GLN A N 1
ATOM 2471 C CA . GLN A 1 309 ? -20.376 10.704 13.436 1.00 89.75 309 GLN A CA 1
ATOM 2472 C C . GLN A 1 309 ? -19.598 11.954 13.858 1.00 89.75 309 GLN A C 1
ATOM 2474 O O . GLN A 1 309 ? -19.091 12.662 12.987 1.00 89.75 309 GLN A O 1
ATOM 2479 N N . ALA A 1 310 ? -19.391 12.163 15.160 1.00 86.81 310 ALA A N 1
ATOM 2480 C CA . ALA A 1 310 ? -18.596 13.272 15.686 1.00 86.81 310 ALA A CA 1
ATOM 2481 C C . ALA A 1 310 ? -17.162 13.260 15.127 1.00 86.81 310 ALA A C 1
ATOM 2483 O O . ALA A 1 310 ? -16.650 14.275 14.657 1.00 86.81 310 ALA A O 1
ATOM 2484 N N . ALA A 1 311 ? -16.527 12.085 15.077 1.00 84.69 311 ALA A N 1
ATOM 2485 C CA . ALA A 1 311 ? -15.177 11.943 14.538 1.00 84.69 311 ALA A CA 1
ATOM 2486 C C . ALA A 1 311 ? -15.082 12.148 13.013 1.00 84.69 311 ALA A C 1
ATOM 2488 O O . ALA A 1 311 ? -13.995 12.438 12.508 1.00 84.69 311 ALA A O 1
ATOM 2489 N N . LEU A 1 312 ? -16.172 11.947 12.265 1.00 86.19 312 LEU A N 1
ATOM 2490 C CA . LEU A 1 312 ? -16.238 12.272 10.836 1.00 86.19 312 LEU A CA 1
ATOM 2491 C C . LEU A 1 312 ? -16.489 13.763 10.618 1.00 86.19 312 LEU A C 1
ATOM 2493 O O . LEU A 1 312 ? -15.857 14.337 9.737 1.00 86.19 312 LEU A O 1
ATOM 2497 N N . ALA A 1 313 ? -17.353 14.378 11.428 1.00 86.00 313 ALA A N 1
ATOM 2498 C CA . ALA A 1 313 ? -17.635 15.812 11.385 1.00 86.00 313 ALA A CA 1
ATOM 2499 C C . ALA A 1 313 ? -16.394 16.653 11.728 1.00 86.00 313 ALA A C 1
ATOM 2501 O O . ALA A 1 313 ? -16.142 17.670 11.094 1.00 86.00 313 ALA A O 1
ATOM 2502 N N . ALA A 1 314 ? -15.565 16.183 12.664 1.00 84.12 314 ALA A N 1
ATOM 2503 C CA . ALA A 1 314 ? -14.306 16.832 13.028 1.00 84.12 314 ALA A CA 1
ATOM 2504 C C . ALA A 1 314 ? -13.187 16.679 11.974 1.00 84.12 314 ALA A C 1
ATOM 2506 O O . ALA A 1 314 ? -12.109 17.257 12.123 1.00 84.12 314 ALA A O 1
ATOM 2507 N N . ARG A 1 315 ? -13.378 15.867 10.924 1.00 81.31 315 ARG A N 1
ATOM 2508 C CA . ARG A 1 315 ? -12.345 15.629 9.905 1.00 81.31 315 ARG A CA 1
ATOM 2509 C C . ARG A 1 315 ? -12.411 16.695 8.813 1.00 81.31 315 ARG A C 1
ATOM 2511 O O . ARG A 1 315 ? -13.480 17.040 8.331 1.00 81.31 315 ARG A O 1
ATOM 2518 N N . SER A 1 316 ? -11.243 17.126 8.336 1.00 79.44 316 SER A N 1
ATOM 2519 C CA . SER A 1 316 ? -11.138 18.020 7.178 1.00 79.44 316 SER A CA 1
ATOM 2520 C C . SER A 1 316 ? -11.874 17.460 5.947 1.00 79.44 316 SER A C 1
ATOM 2522 O O . SER A 1 316 ? -11.654 16.312 5.530 1.00 79.44 316 SER A O 1
ATOM 2524 N N . SER A 1 317 ? -12.719 18.298 5.338 1.00 83.62 317 SER A N 1
ATOM 2525 C CA . SER A 1 317 ? -13.406 18.017 4.072 1.00 83.62 317 SER A CA 1
ATOM 2526 C C . SER A 1 317 ? -12.410 17.777 2.936 1.00 83.62 317 SER A C 1
ATOM 2528 O O . SER A 1 317 ? -12.575 16.828 2.172 1.00 83.62 317 SER A O 1
ATOM 2530 N N . VAL A 1 318 ? -11.317 18.545 2.893 1.00 81.38 318 VAL A N 1
ATOM 2531 C CA . VAL A 1 318 ? -10.229 18.406 1.912 1.00 81.38 318 VAL A CA 1
ATOM 2532 C C . VAL A 1 318 ? -9.545 17.045 2.035 1.00 81.38 318 VAL A C 1
ATOM 2534 O O . VAL A 1 318 ? -9.397 16.338 1.042 1.00 81.38 318 VAL A O 1
ATOM 2537 N N . ALA A 1 319 ? -9.192 16.621 3.253 1.00 76.75 319 ALA A N 1
ATOM 2538 C CA . ALA A 1 319 ? -8.585 15.304 3.473 1.00 76.75 319 ALA A CA 1
ATOM 2539 C C . ALA A 1 319 ? -9.532 14.155 3.077 1.00 76.75 319 ALA A C 1
ATOM 2541 O O . ALA A 1 319 ? -9.094 13.097 2.628 1.00 76.75 319 ALA A O 1
ATOM 2542 N N . THR A 1 320 ? -10.840 14.357 3.244 1.00 83.25 320 THR A N 1
ATOM 2543 C CA . THR A 1 320 ? -11.867 13.401 2.819 1.00 83.25 320 THR A CA 1
ATOM 2544 C C . THR A 1 320 ? -11.998 13.345 1.297 1.00 83.25 320 THR A C 1
ATOM 2546 O O . THR A 1 320 ? -12.027 12.251 0.731 1.00 83.25 320 THR A O 1
ATOM 2549 N N . ALA A 1 321 ? -12.040 14.503 0.635 1.00 85.69 321 ALA A N 1
ATOM 2550 C CA . ALA A 1 321 ? -12.092 14.607 -0.818 1.00 85.69 321 ALA A CA 1
ATOM 2551 C C . ALA A 1 321 ? -10.856 13.970 -1.460 1.00 85.69 321 ALA A C 1
ATOM 2553 O O . ALA A 1 321 ? -10.999 13.167 -2.376 1.00 85.69 321 ALA A O 1
ATOM 2554 N N . PHE A 1 322 ? -9.662 14.234 -0.919 1.00 83.69 322 PHE A N 1
ATOM 2555 C CA . PHE A 1 322 ? -8.421 13.635 -1.403 1.00 83.69 322 PHE A CA 1
ATOM 2556 C C . PHE A 1 322 ? -8.436 12.110 -1.276 1.00 83.69 322 PHE A C 1
ATOM 2558 O O . PHE A 1 322 ? -8.092 11.409 -2.223 1.00 83.69 322 PHE A O 1
ATOM 2565 N N . LEU A 1 323 ? -8.884 11.577 -0.135 1.00 84.75 323 LEU A N 1
ATOM 2566 C CA . LEU A 1 323 ? -8.973 10.134 0.081 1.00 84.75 323 LEU A CA 1
ATOM 2567 C C . LEU A 1 323 ? -9.922 9.460 -0.921 1.00 84.75 323 LEU A C 1
ATOM 2569 O O . LEU A 1 323 ? -9.561 8.458 -1.535 1.00 84.75 323 LEU A O 1
ATOM 2573 N N . ILE A 1 324 ? -11.136 9.993 -1.081 1.00 87.12 324 ILE A N 1
ATOM 2574 C CA . ILE A 1 324 ? -12.139 9.433 -1.999 1.00 87.12 324 ILE A CA 1
ATOM 2575 C C . ILE A 1 324 ? -11.672 9.591 -3.449 1.00 87.12 324 ILE A C 1
ATOM 2577 O O . ILE A 1 324 ? -11.718 8.627 -4.211 1.00 87.12 324 ILE A O 1
ATOM 2581 N N . GLY A 1 325 ? -11.177 10.777 -3.809 1.00 88.19 325 GLY A N 1
ATOM 2582 C CA . GLY A 1 325 ? -10.639 11.077 -5.132 1.00 88.19 325 GLY A CA 1
ATOM 2583 C C . GLY A 1 325 ? -9.467 10.171 -5.500 1.00 88.19 325 GLY A C 1
ATOM 2584 O O . GLY A 1 325 ? -9.441 9.651 -6.608 1.00 88.19 325 GLY A O 1
ATOM 2585 N N . SER A 1 326 ? -8.566 9.881 -4.556 1.00 86.44 326 SER A N 1
ATOM 2586 C CA . SER A 1 326 ? -7.450 8.946 -4.768 1.00 86.44 326 SER A CA 1
ATOM 2587 C C . SER A 1 326 ? -7.941 7.539 -5.099 1.00 86.44 326 SER A C 1
ATOM 2589 O O . SER A 1 326 ? -7.413 6.910 -6.008 1.00 86.44 326 SER A O 1
ATOM 2591 N N . TRP A 1 327 ? -8.972 7.041 -4.409 1.00 88.50 327 TRP A N 1
ATOM 2592 C CA . TRP A 1 327 ? -9.548 5.730 -4.724 1.00 88.50 327 TRP A CA 1
ATOM 2593 C C . TRP A 1 327 ? -10.190 5.698 -6.110 1.00 88.50 327 TRP A C 1
ATOM 2595 O O . TRP A 1 327 ? -9.931 4.767 -6.870 1.00 88.50 327 TRP A O 1
ATOM 2605 N N . ILE A 1 328 ? -10.986 6.714 -6.454 1.00 92.31 328 ILE A N 1
ATOM 2606 C CA . ILE A 1 328 ? -11.598 6.837 -7.786 1.00 92.31 328 ILE A CA 1
ATOM 2607 C C . ILE A 1 328 ? -10.509 6.874 -8.862 1.00 92.31 328 ILE A C 1
ATOM 2609 O O . ILE A 1 328 ? -10.593 6.137 -9.841 1.00 92.31 328 ILE A O 1
ATOM 2613 N N . LEU A 1 329 ? -9.462 7.672 -8.646 1.00 91.44 329 LEU A N 1
ATOM 2614 C CA . LEU A 1 329 ? -8.331 7.790 -9.557 1.00 91.44 329 LEU A CA 1
ATOM 2615 C C . LEU A 1 329 ? -7.592 6.457 -9.721 1.00 91.44 329 LEU A C 1
ATOM 2617 O O . LEU A 1 329 ? -7.337 6.056 -10.848 1.00 91.44 329 LEU A O 1
ATOM 2621 N N . ILE A 1 330 ? -7.294 5.739 -8.633 1.00 90.94 330 ILE A N 1
ATOM 2622 C CA . ILE A 1 330 ? -6.616 4.432 -8.689 1.00 90.94 330 ILE A CA 1
ATOM 2623 C C . ILE A 1 330 ? -7.432 3.427 -9.508 1.00 90.94 330 ILE A C 1
ATOM 2625 O O . ILE A 1 330 ? -6.871 2.746 -10.363 1.00 90.94 330 ILE A O 1
ATOM 2629 N N . PHE A 1 331 ? -8.747 3.337 -9.285 1.00 92.88 331 PHE A N 1
ATOM 2630 C CA . PHE A 1 331 ? -9.597 2.425 -10.056 1.00 92.88 331 PHE A CA 1
ATOM 2631 C C . PHE A 1 331 ? -9.743 2.857 -11.518 1.00 92.88 331 PHE A C 1
ATOM 2633 O O . PHE A 1 331 ? -9.684 2.005 -12.404 1.00 92.88 331 PHE A O 1
ATOM 2640 N N . GLY A 1 332 ? -9.881 4.159 -11.783 1.00 93.00 332 GLY A N 1
ATOM 2641 C CA . GLY A 1 332 ? -9.918 4.703 -13.141 1.00 93.00 332 GLY A CA 1
ATOM 2642 C C . GLY A 1 332 ? -8.624 4.421 -13.906 1.00 93.00 332 GLY A C 1
ATOM 2643 O O . GLY A 1 332 ? -8.666 3.916 -15.026 1.00 93.00 332 GLY A O 1
ATOM 2644 N N . LEU A 1 333 ? -7.471 4.646 -13.270 1.00 93.00 333 LEU A N 1
ATOM 2645 C CA . LEU A 1 333 ? -6.160 4.306 -13.820 1.00 93.00 333 LEU A CA 1
ATOM 2646 C C . LEU A 1 333 ? -6.012 2.800 -14.023 1.00 93.00 333 LEU A C 1
ATOM 2648 O O . LEU A 1 333 ? -5.504 2.388 -15.053 1.00 93.00 333 LEU A O 1
ATOM 2652 N N . ALA A 1 334 ? -6.477 1.957 -13.104 1.00 92.62 334 ALA A N 1
ATOM 2653 C CA . ALA A 1 334 ? -6.410 0.509 -13.290 1.00 92.62 334 ALA A CA 1
ATOM 2654 C C . ALA A 1 334 ? -7.250 0.032 -14.489 1.00 92.62 334 ALA A C 1
ATOM 2656 O O . ALA A 1 334 ? -6.784 -0.793 -15.275 1.00 92.62 334 ALA A O 1
ATOM 2657 N N . ALA A 1 335 ? -8.457 0.578 -14.668 1.00 92.62 335 ALA A N 1
ATOM 2658 C CA . ALA A 1 335 ? -9.294 0.292 -15.831 1.00 92.62 335 ALA A CA 1
ATOM 2659 C C . ALA A 1 335 ? -8.626 0.757 -17.137 1.00 92.62 335 ALA A C 1
ATOM 2661 O O . ALA A 1 335 ? -8.586 0.006 -18.112 1.00 92.62 335 ALA A O 1
ATOM 2662 N N . TYR A 1 336 ? -8.035 1.955 -17.139 1.00 89.44 336 TYR A N 1
ATOM 2663 C CA . TYR A 1 336 ? -7.280 2.452 -18.288 1.00 89.44 336 TYR A CA 1
ATOM 2664 C 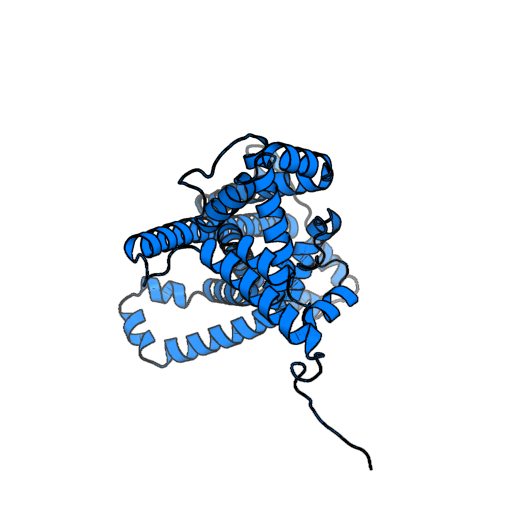C . TYR A 1 336 ? -6.019 1.621 -18.559 1.00 89.44 336 TYR A C 1
ATOM 2666 O O . TYR A 1 336 ? -5.719 1.305 -19.702 1.00 89.44 336 TYR A O 1
ATOM 2674 N N . GLY A 1 337 ? -5.308 1.179 -17.524 1.00 87.69 337 GLY A N 1
ATOM 2675 C CA . GLY A 1 337 ? -4.117 0.340 -17.659 1.00 87.69 337 GLY A CA 1
ATOM 2676 C C . GLY A 1 337 ? -4.444 -1.019 -18.261 1.00 87.69 337 GLY A C 1
ATOM 2677 O O . GLY A 1 337 ? -3.708 -1.510 -19.111 1.00 87.69 337 GLY A O 1
ATOM 2678 N N . TYR A 1 338 ? -5.588 -1.597 -17.888 1.00 89.75 338 TYR A N 1
ATOM 2679 C CA . TYR A 1 338 ? -6.114 -2.786 -18.552 1.00 89.75 338 TYR A CA 1
ATOM 2680 C C . TYR A 1 338 ? -6.401 -2.532 -20.038 1.00 89.75 338 TYR A C 1
ATOM 2682 O O . TYR A 1 338 ? -6.032 -3.352 -20.877 1.00 89.75 338 TYR A O 1
ATOM 2690 N N . TYR A 1 339 ? -7.012 -1.390 -20.370 1.00 87.50 339 TYR A N 1
ATOM 2691 C CA . TYR A 1 339 ? -7.242 -0.989 -21.758 1.00 87.50 339 TYR A CA 1
ATOM 2692 C C . TYR A 1 339 ? -5.928 -0.869 -22.547 1.00 87.50 339 TYR A C 1
ATOM 2694 O O . TYR A 1 339 ? -5.823 -1.447 -23.625 1.00 87.50 339 TYR A O 1
ATOM 2702 N N . VAL A 1 340 ? -4.903 -0.212 -21.990 1.00 81.81 340 VAL A N 1
ATOM 2703 C CA . VAL A 1 340 ? -3.576 -0.090 -22.622 1.00 81.81 340 VAL A CA 1
ATOM 2704 C C . VAL A 1 340 ? -2.988 -1.467 -22.934 1.00 81.81 340 VAL A C 1
ATOM 2706 O O . VAL A 1 340 ? -2.565 -1.701 -24.058 1.00 81.81 340 VAL A O 1
ATOM 2709 N N . ILE A 1 341 ? -2.999 -2.396 -21.972 1.00 81.69 341 ILE A N 1
ATOM 2710 C CA . ILE A 1 341 ? -2.443 -3.748 -22.165 1.00 81.69 341 ILE A CA 1
ATOM 2711 C C . ILE A 1 341 ? -3.211 -4.545 -23.220 1.00 81.69 341 ILE A C 1
ATOM 2713 O O . ILE A 1 341 ? -2.630 -5.388 -23.883 1.00 81.69 341 ILE A O 1
ATOM 2717 N N . ARG A 1 342 ? -4.530 -4.356 -23.317 1.00 81.62 342 ARG A N 1
ATOM 2718 C CA . ARG A 1 342 ? -5.371 -5.182 -24.187 1.00 81.62 342 ARG A CA 1
ATOM 2719 C C . ARG A 1 342 ? -5.453 -4.665 -25.622 1.00 81.62 342 ARG A C 1
ATOM 2721 O O . ARG A 1 342 ? -5.699 -5.466 -26.519 1.00 81.62 342 ARG A O 1
ATOM 2728 N N . TYR A 1 343 ? -5.342 -3.354 -25.821 1.00 76.19 343 TYR A N 1
ATOM 2729 C CA . TYR A 1 343 ? -5.670 -2.719 -27.100 1.00 76.19 343 TYR A CA 1
ATOM 2730 C C . TYR A 1 343 ? -4.555 -1.840 -27.676 1.00 76.19 343 TYR A C 1
ATOM 2732 O O . TYR A 1 343 ? -4.694 -1.398 -28.813 1.00 76.19 343 TYR A O 1
ATOM 2740 N N . ILE A 1 344 ? -3.491 -1.549 -26.920 1.00 72.38 344 ILE A N 1
ATOM 2741 C CA . ILE A 1 344 ? -2.394 -0.677 -27.376 1.00 72.38 344 ILE A CA 1
ATOM 2742 C C . ILE A 1 344 ? -1.048 -1.408 -27.376 1.00 72.38 344 ILE A C 1
ATOM 2744 O O . ILE A 1 344 ? -0.320 -1.317 -28.361 1.00 72.38 344 ILE A O 1
ATOM 2748 N N . ALA A 1 345 ? -0.700 -2.050 -26.258 1.00 59.22 345 ALA A N 1
ATOM 2749 C CA . ALA A 1 345 ? 0.514 -2.854 -26.102 1.00 59.22 345 ALA A CA 1
ATOM 2750 C C . ALA A 1 345 ? 0.304 -4.269 -26.643 1.00 59.22 345 ALA A C 1
ATOM 2752 O O . ALA A 1 345 ? 1.311 -4.846 -27.109 1.00 59.22 345 ALA A O 1
#

Secondary structure (DSSP, 8-state):
--------TTTTS-HHHHHHHHHHHHHHHHHHHHTSPPPTTT-HHHHHHHHHHHHHHHHHHHHHHHHHHHHHHHHHHHHHTT--EEETTEEE----HHHHHHHHHHTT-TT--HHHHHHHHTHHHHHHHHHHHHHHHHHHHHHHHHT--HHHHHHHHTSPPPHHHHHHHHH-TTS--GGG-PPPPHHHHHHHHHHHHHHHHHHHHHHHHHHHHHHHHHHHSHHHHHHHT-HHHHHHHT-HHHHHHHHHHHHHHSHHHHHHHHHHHHHHHHHHHHHHHTTTPPPPTTS-HHHHHHHHHHTTSTTHHHHHHHHHHTS-HHHHHHHHHHHHHHHHHHHHHHHHHHHT-

Radius of gyration: 24.65 Å; chains: 1; bounding box: 64×54×75 Å

pLDDT: mean 77.28, std 13.08, range [26.42, 93.31]

Foldseek 3Di:
DDDDDPPDPVVPQPPVVVVVVVVVVVVLVCLDVVLDQDDCVRPVVSNVVLVVLLQVQLQVQLLLQLLLLLLVLVVVVCLCCQPFDDDDPDTDRHHNNVVVVQCVQQVPPPPSDPVNVCSVPVVVVVSLLVSLLSSQQRSLLSSCLLVPQLSVLVSCLVDDQDPVLVVCVVPPVLFDFSNPPDARDPSNVVCLVVQLVVLLVVLLVVLLVVLVVVVVDCVPHDVVVVCVVPVVVVVQSPDPSNSSSSSNNSSNPDPSVCRRRNSVSNSLLLLVLLVCVLVVHADDPSRNPSSNSVSCVLNPDPCSNVVSVVVNVPDDPSVVCCSVVVVVSSNVSSVVSVVCVPPPD